Protein AF-A0A842SW75-F1 (afdb_monomer)

Secondary structure (DSSP, 8-state):
--TTTTEETTTTEEPPGGGG-SSS---EEEEESSGGGTT---GGGEEEEEHHHHHHHHTS-HHHHHHHHHHHHHHHHSPPSSGGG---HHHHHHHHTT-EETTEEHHHHHHTTTTHHHHHHHHHHHHHHHHHHTT-HHHHHHHH-HHHIIIIIIHHHHHHHHHHHH------TT----GGGTT----SS-S----PPP-

pLDDT: mean 76.03, std 18.54, range [31.28, 97.62]

Radius of gyration: 20.72 Å; Cα contacts (8 Å, |Δi|>4): 183; chains: 1; bounding box: 54×55×43 Å

Structure (mmCIF, N/CA/C/O backbone):
data_AF-A0A842SW75-F1
#
_entry.id   AF-A0A842SW75-F1
#
loop_
_atom_site.group_PDB
_atom_site.id
_atom_site.type_symbol
_atom_site.label_atom_id
_atom_site.label_alt_id
_atom_site.label_comp_id
_atom_site.label_asym_id
_atom_site.label_entity_id
_atom_site.label_seq_id
_atom_site.pdbx_PDB_ins_code
_atom_site.Cartn_x
_atom_site.Cartn_y
_atom_site.Cartn_z
_atom_site.occupancy
_atom_site.B_iso_or_equiv
_atom_site.auth_seq_id
_atom_site.auth_comp_id
_atom_site.auth_asym_id
_atom_site.auth_atom_id
_atom_site.pdbx_PDB_model_num
ATOM 1 N N . MET A 1 1 ? 5.423 -12.241 -0.107 1.00 47.78 1 MET A N 1
ATOM 2 C CA . MET A 1 1 ? 5.137 -11.146 0.847 1.00 47.78 1 MET A CA 1
ATOM 3 C C . MET A 1 1 ? 5.390 -9.817 0.142 1.00 47.78 1 MET A C 1
ATOM 5 O O . MET A 1 1 ? 6.532 -9.402 -0.012 1.00 47.78 1 MET A O 1
ATOM 9 N N . THR A 1 2 ? 4.340 -9.216 -0.403 1.00 56.41 2 THR A N 1
ATOM 10 C CA . THR A 1 2 ? 4.408 -8.221 -1.491 1.00 56.41 2 THR A CA 1
ATOM 11 C C . THR A 1 2 ? 4.095 -6.816 -0.990 1.00 56.41 2 THR A C 1
ATOM 13 O O . THR A 1 2 ? 3.164 -6.144 -1.418 1.00 56.41 2 THR A O 1
ATOM 16 N N . ARG A 1 3 ? 4.861 -6.421 0.026 1.00 58.91 3 ARG A N 1
ATOM 17 C CA . ARG A 1 3 ? 4.324 -6.375 1.387 1.00 58.91 3 ARG A CA 1
ATOM 18 C C . ARG A 1 3 ? 3.145 -5.432 1.635 1.00 58.91 3 ARG A C 1
ATOM 20 O O . ARG A 1 3 ? 2.342 -5.761 2.483 1.00 58.91 3 ARG A O 1
ATOM 27 N N . ASP A 1 4 ? 2.958 -4.380 0.853 1.00 64.12 4 ASP A N 1
ATOM 28 C CA . ASP A 1 4 ? 1.821 -3.466 1.043 1.00 64.12 4 ASP A CA 1
ATOM 29 C C . ASP A 1 4 ? 1.172 -3.060 -0.289 1.00 64.12 4 ASP A C 1
ATOM 31 O O . ASP A 1 4 ? 0.452 -2.073 -0.351 1.00 64.12 4 ASP A O 1
ATOM 35 N N . LEU A 1 5 ? 1.504 -3.752 -1.391 1.00 76.44 5 LEU A N 1
ATOM 36 C CA . LEU A 1 5 ? 1.203 -3.327 -2.771 1.00 76.44 5 LEU A CA 1
ATOM 37 C C . LEU A 1 5 ? 1.639 -1.882 -3.062 1.00 76.44 5 LEU A C 1
ATOM 39 O O . LEU A 1 5 ? 1.121 -1.228 -3.967 1.00 76.44 5 LEU A O 1
ATOM 43 N N . GLY A 1 6 ? 2.581 -1.366 -2.269 1.00 84.06 6 GLY A N 1
ATOM 44 C CA . GLY A 1 6 ? 2.980 0.021 -2.360 1.00 84.06 6 GLY A CA 1
ATOM 45 C C . GLY A 1 6 ? 1.926 1.001 -1.863 1.00 84.06 6 GLY A C 1
ATOM 46 O O . GLY A 1 6 ? 1.757 2.029 -2.501 1.00 84.06 6 GLY A O 1
ATOM 47 N N . PHE A 1 7 ? 1.192 0.685 -0.798 1.00 89.56 7 PHE A N 1
ATOM 48 C CA . PHE A 1 7 ? 0.217 1.583 -0.179 1.00 89.56 7 PHE A CA 1
ATOM 49 C C . PHE A 1 7 ? 0.706 2.093 1.178 1.00 89.56 7 PHE A C 1
ATOM 51 O O . PHE A 1 7 ? 1.366 1.372 1.924 1.00 89.56 7 PHE A O 1
ATOM 58 N N . ASP A 1 8 ? 0.336 3.327 1.514 1.00 89.06 8 ASP A N 1
ATOM 59 C CA . ASP A 1 8 ? 0.426 3.851 2.872 1.00 89.06 8 ASP A CA 1
ATOM 60 C C . ASP A 1 8 ? -0.719 3.256 3.716 1.00 89.06 8 ASP A C 1
ATOM 62 O O . ASP A 1 8 ? -1.897 3.555 3.474 1.00 89.06 8 ASP A O 1
ATOM 66 N N . PRO A 1 9 ? -0.406 2.458 4.749 1.00 87.69 9 PRO A N 1
ATOM 67 C CA . PRO A 1 9 ? -1.408 1.784 5.563 1.00 87.69 9 PRO A CA 1
ATOM 68 C C . PRO A 1 9 ? -2.225 2.716 6.469 1.00 87.69 9 PRO A C 1
ATOM 70 O O . PRO A 1 9 ? -3.213 2.287 7.054 1.00 87.69 9 PRO A O 1
ATOM 73 N N . LEU A 1 10 ? -1.865 3.993 6.620 1.00 87.44 10 LEU A N 1
ATOM 74 C CA . LEU A 1 10 ? -2.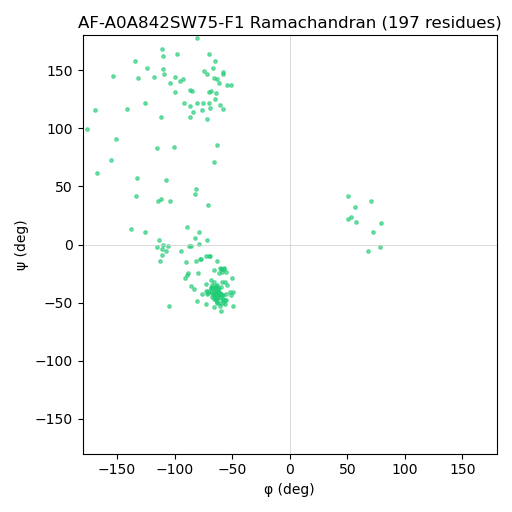658 4.963 7.380 1.00 87.44 10 LEU A CA 1
ATOM 75 C C . LEU A 1 10 ? -3.679 5.711 6.534 1.00 87.44 10 LEU A C 1
ATOM 77 O O . LEU A 1 10 ? -4.704 6.145 7.073 1.00 87.44 10 LEU A O 1
ATOM 81 N N . THR A 1 11 ? -3.403 5.892 5.249 1.00 88.25 11 THR A N 1
ATOM 82 C CA . THR A 1 11 ? -4.232 6.687 4.333 1.00 88.25 11 THR A CA 1
ATOM 83 C C . THR A 1 11 ? -4.917 5.843 3.266 1.00 88.25 11 THR A C 1
ATOM 85 O O . THR A 1 11 ? -5.855 6.336 2.645 1.00 88.25 11 THR A O 1
ATOM 88 N N . PHE A 1 12 ? -4.482 4.592 3.090 1.00 91.31 12 PHE A N 1
ATOM 89 C CA . PHE A 1 12 ? -4.871 3.720 1.985 1.00 91.31 12 PHE A CA 1
ATOM 90 C C . PHE A 1 12 ? -4.572 4.355 0.620 1.00 91.31 12 PHE A C 1
ATOM 92 O O . PHE A 1 12 ? -5.302 4.150 -0.342 1.00 91.31 12 PHE A O 1
ATOM 99 N N . GLN A 1 13 ? -3.513 5.164 0.542 1.00 89.25 13 GLN A N 1
ATOM 100 C CA . GLN A 1 13 ? -3.077 5.802 -0.697 1.00 89.25 13 GLN A CA 1
ATOM 101 C C . GLN A 1 13 ? -1.918 5.029 -1.319 1.00 89.25 13 GLN A C 1
ATOM 103 O O . GLN A 1 13 ? -1.050 4.560 -0.578 1.00 89.25 13 GLN A O 1
ATOM 108 N N . PRO A 1 14 ? -1.847 4.941 -2.654 1.00 89.06 14 PRO A N 1
ATOM 109 C CA . PRO A 1 14 ? -0.661 4.443 -3.328 1.00 89.06 14 PRO A CA 1
ATOM 110 C C . PRO A 1 14 ? 0.546 5.344 -3.019 1.00 89.06 14 PRO A C 1
ATOM 112 O O . PRO A 1 14 ? 0.463 6.572 -3.001 1.00 89.06 14 PRO A O 1
ATOM 115 N N . ILE A 1 15 ? 1.694 4.718 -2.798 1.00 86.50 15 ILE A N 1
ATOM 116 C CA . ILE A 1 15 ? 3.001 5.357 -2.714 1.00 86.50 15 ILE A CA 1
ATOM 117 C C . ILE A 1 15 ? 3.486 5.589 -4.141 1.00 86.50 15 ILE A C 1
ATOM 119 O O . ILE A 1 15 ? 3.642 4.638 -4.909 1.00 86.50 15 ILE A O 1
ATOM 123 N N . ASP A 1 16 ? 3.741 6.852 -4.454 1.00 80.69 16 ASP A N 1
ATOM 124 C CA . ASP A 1 16 ? 4.232 7.328 -5.746 1.00 80.69 16 ASP A CA 1
ATOM 125 C C . ASP A 1 16 ? 5.715 6.948 -5.964 1.00 80.69 16 ASP A C 1
ATOM 127 O O . ASP A 1 16 ? 6.519 6.916 -5.023 1.00 80.69 16 ASP A O 1
ATOM 131 N N . ASP A 1 17 ? 6.095 6.680 -7.217 1.00 80.19 17 ASP A N 1
ATOM 132 C CA . ASP A 1 17 ? 7.460 6.342 -7.625 1.00 80.19 17 ASP A CA 1
ATOM 133 C C . ASP A 1 17 ? 8.455 7.512 -7.531 1.00 80.19 17 ASP A C 1
ATOM 135 O O . ASP A 1 17 ? 9.673 7.307 -7.548 1.00 80.19 17 ASP A O 1
ATOM 139 N N . ILE A 1 18 ? 7.958 8.726 -7.293 1.00 78.69 18 ILE A N 1
ATOM 140 C CA . ILE A 1 18 ? 8.760 9.906 -6.953 1.00 78.69 18 ILE A CA 1
ATOM 141 C C . ILE A 1 18 ? 9.630 9.716 -5.702 1.00 78.69 18 ILE A C 1
ATOM 143 O O . ILE A 1 18 ? 10.643 10.397 -5.533 1.00 78.69 18 ILE A O 1
ATOM 147 N N . VAL A 1 19 ? 9.292 8.761 -4.825 1.00 76.75 19 VAL A N 1
ATOM 148 C CA . VAL A 1 19 ? 10.117 8.405 -3.655 1.00 76.75 19 VAL A CA 1
ATOM 149 C C . VAL A 1 19 ? 11.542 7.989 -4.050 1.00 76.75 19 VAL A C 1
ATOM 151 O O . VAL A 1 19 ? 12.464 8.049 -3.235 1.00 76.75 19 VAL A O 1
ATOM 154 N N . PHE A 1 20 ? 11.751 7.597 -5.310 1.00 75.19 20 PHE A N 1
ATOM 155 C CA . PHE A 1 20 ? 13.056 7.218 -5.837 1.00 75.19 20 PHE A CA 1
ATOM 156 C C . PHE A 1 20 ? 13.874 8.397 -6.389 1.00 75.19 20 PHE A C 1
ATOM 158 O O . PHE A 1 20 ? 15.026 8.191 -6.794 1.00 75.19 20 PHE A O 1
ATOM 165 N N . ASP A 1 21 ? 13.357 9.629 -6.372 1.00 73.50 21 ASP A N 1
ATOM 166 C CA . ASP A 1 21 ? 14.071 10.802 -6.871 1.00 73.50 21 ASP A CA 1
ATOM 167 C C . ASP A 1 21 ? 14.863 11.570 -5.824 1.00 73.50 21 ASP A C 1
ATOM 169 O O . ASP A 1 21 ? 14.485 11.723 -4.671 1.00 73.50 21 ASP A O 1
ATOM 173 N N . LYS A 1 22 ? 16.029 12.063 -6.258 1.00 59.28 22 LYS A N 1
ATOM 174 C CA . LYS A 1 22 ? 16.984 12.772 -5.396 1.00 59.28 22 LYS A CA 1
ATOM 175 C C . LYS A 1 22 ? 16.629 14.249 -5.190 1.00 59.28 22 LYS A C 1
ATOM 177 O O . LYS A 1 22 ? 17.250 14.881 -4.344 1.00 59.28 22 LYS A O 1
ATOM 182 N N . SER A 1 23 ? 15.724 14.807 -5.996 1.00 59.28 23 SER A N 1
ATOM 183 C CA . SER A 1 23 ? 15.558 16.259 -6.161 1.00 59.28 23 SER A CA 1
ATOM 184 C C . SER A 1 23 ? 14.219 16.817 -5.692 1.00 59.28 23 SER A C 1
ATOM 186 O O . SER 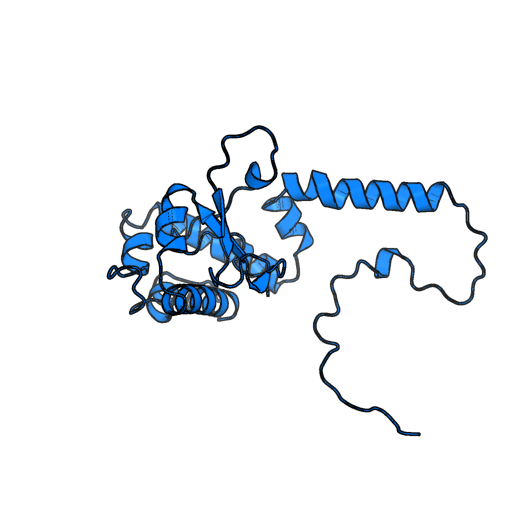A 1 23 ? 14.022 18.024 -5.789 1.00 59.28 23 SER A O 1
ATOM 188 N N . GLU A 1 24 ? 13.294 15.988 -5.213 1.00 53.97 24 GLU A N 1
ATOM 189 C CA . GLU A 1 24 ? 11.941 16.448 -4.903 1.00 53.97 24 GLU A CA 1
ATOM 190 C C . GLU A 1 24 ? 11.682 16.471 -3.401 1.00 53.97 24 GLU A C 1
ATOM 192 O O . GLU A 1 24 ? 12.279 15.716 -2.638 1.00 53.97 24 GLU A O 1
ATOM 197 N N . ASN A 1 25 ? 10.801 17.375 -2.970 1.00 58.06 25 ASN A N 1
ATOM 198 C CA . ASN A 1 25 ? 10.286 17.424 -1.607 1.00 58.06 25 ASN A CA 1
ATOM 199 C C . ASN A 1 25 ? 9.503 16.131 -1.343 1.00 58.06 25 ASN A C 1
ATOM 201 O O . ASN A 1 25 ? 8.293 16.078 -1.568 1.00 58.06 25 ASN A O 1
ATOM 205 N N . ILE A 1 26 ? 10.215 15.079 -0.935 1.00 61.62 26 ILE A N 1
ATOM 206 C CA . ILE A 1 26 ? 9.666 13.739 -0.743 1.00 61.62 26 ILE A CA 1
ATOM 207 C C . ILE A 1 26 ? 8.519 13.836 0.270 1.00 61.62 26 ILE A C 1
ATOM 209 O O . ILE A 1 26 ? 8.707 14.203 1.431 1.00 61.62 26 ILE A O 1
ATOM 213 N N . LYS A 1 27 ? 7.307 13.512 -0.189 1.00 69.62 27 LYS A N 1
ATOM 214 C CA .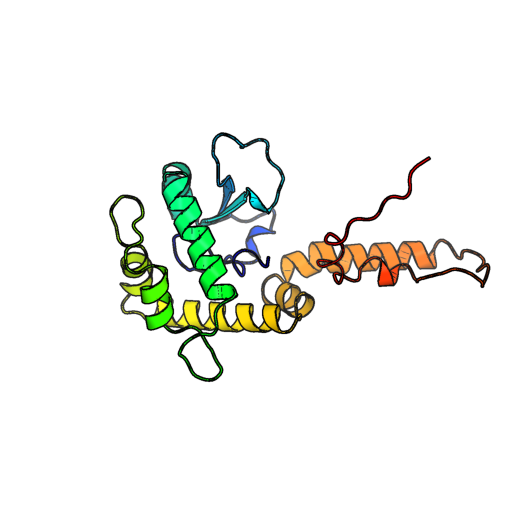 LYS A 1 27 ? 6.085 13.513 0.628 1.00 69.62 27 LYS A CA 1
ATOM 215 C C . LYS A 1 27 ? 5.910 12.244 1.450 1.00 69.62 27 LYS A C 1
ATOM 217 O O . LYS A 1 27 ? 4.883 12.093 2.086 1.00 69.62 27 LYS A O 1
ATOM 222 N N . PHE A 1 28 ? 6.888 11.351 1.446 1.00 75.56 28 PHE A N 1
ATOM 223 C CA . PHE A 1 28 ? 6.838 10.078 2.148 1.00 75.56 28 PHE A CA 1
ATOM 224 C C . PHE A 1 28 ? 8.022 9.943 3.092 1.00 75.56 28 PHE A C 1
ATOM 226 O O . PHE A 1 28 ? 9.108 10.476 2.855 1.00 75.56 28 PHE A O 1
ATOM 233 N N . ALA A 1 29 ? 7.822 9.177 4.150 1.00 79.25 29 ALA A N 1
ATOM 234 C CA . ALA A 1 29 ? 8.841 8.888 5.127 1.00 79.25 29 ALA A CA 1
ATOM 235 C C . ALA A 1 29 ? 8.891 7.390 5.420 1.00 79.25 29 ALA A C 1
ATOM 237 O O . ALA A 1 29 ? 7.879 6.688 5.452 1.00 79.25 29 ALA A O 1
ATOM 238 N N . ARG A 1 30 ? 10.112 6.898 5.626 1.00 81.44 30 ARG A N 1
ATOM 239 C CA . ARG A 1 30 ? 10.370 5.507 5.982 1.00 81.44 30 ARG A CA 1
ATOM 240 C C . ARG A 1 30 ? 10.397 5.370 7.498 1.00 81.44 30 ARG A C 1
ATOM 242 O O . ARG A 1 30 ? 11.246 5.974 8.150 1.00 81.44 30 ARG A O 1
ATOM 249 N N . HIS A 1 31 ? 9.528 4.524 8.027 1.00 83.00 31 HIS A N 1
ATOM 250 C CA . HIS A 1 31 ? 9.478 4.159 9.435 1.00 83.00 31 HIS A CA 1
ATOM 251 C C . HIS A 1 31 ? 9.908 2.729 9.685 1.00 83.00 31 HIS A C 1
ATOM 253 O O . HIS A 1 31 ? 9.879 1.891 8.791 1.00 83.00 31 HIS A O 1
ATOM 259 N N . HIS A 1 32 ? 10.234 2.455 10.943 1.00 84.56 32 HIS A N 1
ATOM 260 C CA . HIS A 1 32 ? 10.309 1.109 11.485 1.00 84.56 32 HIS A CA 1
ATOM 261 C C . HIS A 1 32 ? 8.985 0.753 12.164 1.00 84.56 32 HIS A C 1
ATOM 263 O O . HIS A 1 32 ? 8.400 1.598 12.843 1.00 84.56 32 HIS A O 1
ATOM 269 N N . LEU A 1 33 ? 8.541 -0.495 12.008 1.00 82.88 33 LEU A N 1
ATOM 270 C CA . LEU A 1 33 ? 7.379 -1.048 12.714 1.00 82.88 33 LEU A CA 1
ATOM 271 C C . LEU A 1 33 ? 7.623 -1.100 14.230 1.00 82.88 33 LEU A C 1
ATOM 273 O O . LEU A 1 33 ? 6.735 -0.867 15.042 1.00 82.88 33 LEU A O 1
ATOM 277 N N . ASP A 1 34 ? 8.857 -1.403 14.630 1.00 82.56 34 ASP A N 1
ATOM 278 C CA . ASP A 1 34 ? 9.288 -1.324 16.019 1.00 82.56 34 ASP A CA 1
ATOM 279 C C . ASP A 1 34 ? 10.305 -0.193 16.162 1.00 82.56 34 ASP A C 1
ATOM 281 O O . ASP A 1 34 ? 11.446 -0.303 15.710 1.00 82.56 34 ASP A O 1
ATOM 285 N N . GLY A 1 35 ? 9.901 0.894 16.823 1.00 77.44 35 GLY A N 1
ATOM 286 C CA . GLY A 1 35 ? 10.773 2.039 17.092 1.00 77.44 35 GLY A CA 1
ATOM 287 C C . GLY A 1 35 ? 11.999 1.683 17.937 1.00 77.44 35 GLY A C 1
ATOM 288 O O . GLY A 1 35 ? 13.006 2.388 17.891 1.00 77.44 35 GLY A O 1
ATOM 289 N N . LYS A 1 36 ? 11.965 0.557 18.664 1.00 82.25 36 LYS A N 1
ATOM 290 C CA . LYS A 1 36 ? 13.138 0.032 19.366 1.00 82.25 36 LYS A CA 1
ATOM 291 C C . LYS A 1 36 ? 14.110 -0.677 18.435 1.00 82.25 36 LYS A C 1
ATOM 293 O O . LYS A 1 36 ? 15.216 -0.921 18.871 1.00 82.25 36 LYS A O 1
ATOM 298 N N . ARG A 1 37 ? 13.744 -0.996 17.190 1.00 84.19 37 ARG A N 1
ATOM 299 C CA . ARG A 1 37 ? 14.579 -1.702 16.202 1.00 84.19 37 ARG A CA 1
ATOM 300 C C . ARG A 1 37 ? 14.976 -0.796 15.036 1.00 84.19 37 ARG A C 1
ATOM 302 O O . ARG A 1 37 ? 15.048 -1.249 13.898 1.00 84.19 37 ARG A O 1
ATOM 309 N N . PHE A 1 38 ? 15.285 0.473 15.312 1.00 82.56 38 PHE A N 1
ATOM 310 C CA . PHE A 1 38 ? 15.693 1.459 14.296 1.00 82.56 38 PHE A CA 1
ATOM 311 C C . PHE A 1 38 ? 16.963 1.067 13.517 1.00 82.56 38 PHE A C 1
ATOM 313 O O . PHE A 1 38 ? 17.209 1.563 12.420 1.00 82.56 38 PHE A O 1
ATOM 320 N N . TRP A 1 39 ? 17.781 0.172 14.078 1.00 81.81 39 TRP A N 1
ATOM 321 C CA . TRP A 1 39 ? 18.953 -0.397 13.410 1.00 81.81 39 TRP A CA 1
ATOM 322 C C . TRP A 1 39 ? 18.602 -1.481 12.387 1.00 81.81 39 TRP A C 1
ATOM 324 O O . TRP A 1 39 ? 19.472 -1.902 11.628 1.00 81.81 39 TRP A O 1
ATOM 334 N N . SER A 1 40 ? 17.362 -1.981 12.380 1.00 83.50 40 SER A N 1
ATOM 335 C CA . SER A 1 40 ? 16.970 -3.031 11.451 1.00 83.50 40 SER A CA 1
ATOM 336 C C . SER A 1 40 ? 16.954 -2.503 10.022 1.00 83.50 40 SER A C 1
ATOM 338 O O . SER A 1 40 ? 16.392 -1.444 9.727 1.00 83.50 40 SER A O 1
ATOM 340 N N . LEU A 1 41 ? 17.572 -3.280 9.136 1.00 79.44 41 LEU A N 1
ATOM 341 C CA . LEU A 1 41 ? 17.560 -3.077 7.690 1.00 79.44 41 LEU A CA 1
ATOM 342 C C . LEU A 1 41 ? 16.650 -4.086 6.982 1.00 79.44 41 LEU A C 1
ATOM 344 O O . LEU A 1 41 ? 16.523 -4.035 5.760 1.00 79.44 41 LEU A O 1
ATOM 348 N N . PHE A 1 42 ? 16.023 -5.004 7.728 1.00 79.75 42 PHE A N 1
ATOM 349 C CA . PHE A 1 42 ? 15.090 -5.955 7.145 1.00 79.75 42 PHE A CA 1
ATOM 350 C C . PHE A 1 42 ? 13.888 -5.196 6.607 1.00 79.75 42 PHE A C 1
ATOM 352 O O . PHE A 1 42 ? 13.230 -4.466 7.346 1.00 79.75 42 PHE A O 1
ATOM 359 N N . THR A 1 43 ? 13.586 -5.400 5.324 1.00 73.19 43 THR A N 1
ATOM 360 C CA . THR A 1 43 ? 12.436 -4.770 4.668 1.00 73.19 43 THR A CA 1
ATOM 361 C C . THR A 1 43 ? 11.179 -4.990 5.485 1.00 73.19 43 THR A C 1
ATOM 363 O O . THR A 1 43 ? 10.505 -4.005 5.741 1.00 73.19 43 THR A O 1
ATOM 366 N N . GLY A 1 44 ? 10.982 -6.214 6.001 1.00 77.62 44 GLY A N 1
ATOM 367 C CA . GLY A 1 44 ? 9.918 -6.652 6.915 1.00 77.62 44 GLY A CA 1
ATOM 368 C C . GLY A 1 44 ? 9.698 -5.790 8.166 1.00 77.62 44 GLY A C 1
ATOM 369 O O . GLY A 1 44 ? 8.563 -5.692 8.617 1.00 77.62 44 GLY A O 1
ATOM 370 N N . ASP A 1 45 ? 10.732 -5.114 8.669 1.00 80.44 45 ASP A N 1
ATOM 371 C CA . ASP A 1 45 ? 10.650 -4.228 9.837 1.00 80.44 45 ASP A CA 1
ATOM 372 C C . ASP A 1 45 ? 10.429 -2.753 9.459 1.00 80.44 45 ASP A C 1
ATOM 374 O O . ASP A 1 45 ? 10.273 -1.916 10.344 1.00 80.44 45 ASP A O 1
ATOM 378 N N . LEU A 1 46 ? 10.455 -2.409 8.170 1.00 83.62 46 LEU A N 1
ATOM 379 C CA . LEU A 1 46 ? 10.273 -1.045 7.666 1.00 83.62 46 LEU A CA 1
ATOM 380 C C . LEU A 1 46 ? 8.834 -0.828 7.200 1.00 83.62 46 LEU A C 1
ATOM 382 O O . LEU A 1 46 ? 8.141 -1.792 6.944 1.00 83.62 46 LEU A O 1
ATOM 386 N N . VAL A 1 47 ? 8.376 0.399 7.013 1.00 86.75 47 VAL A N 1
ATOM 387 C CA . VAL A 1 47 ? 7.115 0.734 6.331 1.00 86.75 47 VAL A CA 1
ATOM 388 C C . VAL A 1 47 ? 7.241 2.132 5.746 1.00 86.75 47 VAL A C 1
ATOM 390 O O . VAL A 1 47 ? 7.934 2.985 6.304 1.00 86.75 47 VAL A O 1
ATOM 393 N N . LEU A 1 48 ? 6.630 2.358 4.591 1.00 86.12 48 LEU A N 1
ATOM 394 C CA . LEU A 1 48 ? 6.569 3.675 3.971 1.00 86.12 48 LEU A CA 1
ATOM 395 C C . LEU A 1 48 ? 5.203 4.285 4.268 1.00 86.12 48 LEU A C 1
ATOM 397 O O . LEU A 1 48 ? 4.182 3.629 4.093 1.00 86.12 48 LEU A O 1
ATOM 401 N N . VAL A 1 49 ? 5.201 5.531 4.726 1.00 86.19 49 VAL A N 1
ATOM 402 C CA . VAL A 1 49 ? 3.977 6.286 5.011 1.00 86.19 49 VAL A CA 1
ATOM 403 C C . VAL A 1 49 ? 4.088 7.686 4.431 1.00 86.19 49 VAL A C 1
ATOM 405 O O . VAL A 1 49 ? 5.192 8.197 4.236 1.00 86.19 49 VAL A O 1
ATOM 408 N N . ASP A 1 50 ? 2.959 8.340 4.196 1.00 83.38 50 ASP A N 1
ATOM 409 C CA . ASP A 1 50 ? 2.926 9.755 3.849 1.00 83.38 50 ASP A CA 1
ATOM 410 C C . ASP A 1 50 ? 3.473 10.618 5.003 1.00 83.38 50 ASP A C 1
ATOM 412 O O . ASP A 1 50 ? 3.228 10.369 6.187 1.00 83.38 50 ASP A O 1
ATOM 416 N N . SER A 1 51 ? 4.207 11.673 4.671 1.00 82.25 51 SER A N 1
ATOM 417 C CA . SER A 1 51 ? 4.850 12.599 5.603 1.00 82.25 51 SER A CA 1
ATOM 418 C C . SER A 1 51 ? 3.845 13.279 6.534 1.00 82.25 51 SER A C 1
ATOM 420 O O . SER A 1 51 ? 4.167 13.527 7.696 1.00 82.25 51 SER A O 1
ATOM 422 N N . SER A 1 52 ? 2.611 13.532 6.082 1.00 83.75 52 SER A N 1
ATOM 423 C CA . SER A 1 52 ? 1.535 14.050 6.940 1.00 83.75 52 SER A CA 1
ATOM 424 C C . SER A 1 52 ? 1.112 13.053 8.021 1.00 83.75 52 SER A C 1
ATOM 426 O O . SER A 1 52 ? 0.559 13.438 9.054 1.00 83.75 52 SER A O 1
ATOM 428 N N . THR A 1 53 ? 1.389 11.765 7.814 1.00 83.31 53 THR A N 1
ATOM 429 C CA . THR A 1 53 ? 1.053 10.689 8.746 1.00 83.31 53 THR A CA 1
ATOM 430 C C . THR A 1 53 ? 2.258 10.110 9.476 1.00 83.31 53 THR A C 1
ATOM 432 O O . THR A 1 53 ? 2.064 9.379 10.445 1.00 83.31 53 THR A O 1
ATOM 435 N N . HIS A 1 54 ? 3.479 10.528 9.132 1.00 85.00 54 HIS A N 1
ATOM 436 C CA . HIS A 1 54 ? 4.730 10.108 9.769 1.00 85.00 54 HIS A CA 1
ATOM 437 C C . HIS A 1 54 ? 4.674 10.205 11.306 1.00 85.00 54 HIS A C 1
ATOM 439 O O . HIS A 1 54 ? 4.851 9.229 12.035 1.00 85.00 54 HIS A O 1
ATOM 445 N N . THR A 1 55 ? 4.306 11.366 11.855 1.00 85.00 55 THR A N 1
ATOM 446 C CA . THR A 1 55 ? 4.172 11.509 13.316 1.00 85.00 55 THR A CA 1
ATOM 447 C C . THR A 1 55 ? 3.084 10.602 13.889 1.00 85.00 55 THR A C 1
ATOM 449 O O . THR A 1 55 ? 3.227 10.096 15.002 1.00 85.00 55 THR A O 1
ATOM 452 N N . ILE A 1 56 ? 1.987 10.382 13.157 1.00 86.75 56 ILE A N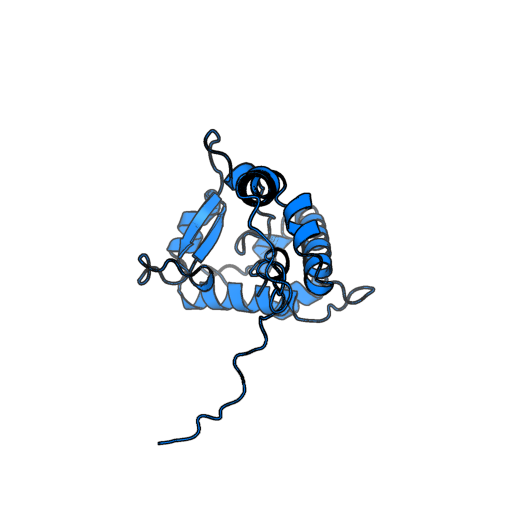 1
ATOM 453 C CA . ILE A 1 56 ? 0.914 9.483 13.594 1.00 86.75 56 ILE A CA 1
ATOM 454 C C . ILE A 1 56 ? 1.447 8.057 13.685 1.00 86.75 56 ILE A C 1
ATOM 456 O O . ILE A 1 56 ? 1.254 7.431 14.725 1.00 86.75 56 ILE A O 1
ATOM 460 N N . TRP A 1 57 ? 2.159 7.591 12.661 1.00 86.62 57 TRP A N 1
ATOM 461 C CA . TRP A 1 57 ? 2.770 6.270 12.635 1.00 86.62 57 TRP A CA 1
ATOM 462 C C . TRP A 1 57 ? 3.767 6.091 13.780 1.00 86.62 57 TRP A C 1
ATOM 464 O O . TRP A 1 57 ? 3.571 5.235 14.638 1.00 86.62 57 TRP A O 1
ATOM 474 N N . GLY A 1 58 ? 4.772 6.968 13.870 1.00 84.06 58 GLY A N 1
ATOM 475 C CA . GLY A 1 58 ? 5.852 6.864 14.858 1.00 84.06 58 GLY A CA 1
ATOM 476 C C . GLY A 1 58 ? 5.410 6.966 16.322 1.00 84.06 58 GLY A C 1
ATOM 477 O O . GLY A 1 58 ? 6.173 6.617 17.216 1.00 84.06 58 GLY A O 1
ATOM 478 N N . THR A 1 59 ? 4.184 7.425 16.582 1.00 86.88 59 THR A N 1
ATOM 479 C CA . THR A 1 59 ? 3.597 7.479 17.933 1.00 86.88 59 THR A CA 1
ATOM 480 C C . THR A 1 59 ? 2.454 6.483 18.145 1.00 86.88 59 THR A C 1
ATOM 482 O O . THR A 1 59 ? 1.884 6.442 19.233 1.00 86.88 59 THR A O 1
ATOM 485 N N . SER A 1 60 ? 2.093 5.691 17.130 1.00 87.12 60 SER A N 1
ATOM 486 C CA . SER A 1 60 ? 1.133 4.590 17.273 1.00 87.12 60 SER A CA 1
ATOM 487 C C . SER A 1 60 ? 1.784 3.416 17.998 1.00 87.12 60 SER A C 1
ATOM 489 O O . SER A 1 60 ? 2.993 3.202 17.879 1.00 87.12 60 SER A O 1
ATOM 491 N N . SER A 1 61 ? 1.000 2.646 18.755 1.00 89.12 61 SER A N 1
ATOM 492 C CA . SER A 1 61 ? 1.546 1.497 19.479 1.00 89.12 61 SER A CA 1
ATOM 493 C C . SER A 1 61 ? 2.011 0.411 18.502 1.00 89.12 61 SER A C 1
ATOM 495 O O . SER A 1 61 ? 1.450 0.264 17.417 1.00 89.12 61 SER A O 1
ATOM 497 N N . LEU A 1 62 ? 3.004 -0.398 18.892 1.00 87.62 62 LEU A N 1
ATOM 498 C CA . LEU A 1 62 ? 3.431 -1.552 18.085 1.00 87.62 62 LEU A CA 1
ATOM 499 C C . LEU A 1 62 ? 2.260 -2.511 17.802 1.00 87.62 62 LEU A C 1
ATOM 501 O O . LEU A 1 62 ? 2.220 -3.132 16.747 1.00 87.62 62 LEU A O 1
ATOM 505 N N . SER A 1 63 ? 1.302 -2.617 18.728 1.00 88.19 63 SER A N 1
ATOM 506 C CA . SER A 1 63 ? 0.089 -3.414 18.528 1.00 88.19 63 SER A CA 1
ATOM 507 C C . SER A 1 63 ? -0.766 -2.861 17.388 1.00 88.19 63 SER A C 1
ATOM 509 O O . SER A 1 63 ? -1.166 -3.624 16.517 1.00 88.19 63 SER A O 1
ATOM 511 N N . ASP A 1 64 ? -1.006 -1.547 17.356 1.00 88.12 64 ASP A N 1
ATOM 512 C CA . ASP A 1 64 ? -1.796 -0.911 16.291 1.00 88.12 64 ASP A CA 1
ATOM 513 C C . ASP A 1 64 ? -1.108 -1.052 14.930 1.00 88.12 64 ASP A C 1
ATOM 515 O O . ASP A 1 64 ? -1.750 -1.355 13.926 1.00 88.12 64 ASP A O 1
ATOM 519 N N . GLN A 1 65 ? 0.216 -0.866 14.903 1.00 87.12 65 GLN A N 1
ATOM 520 C CA . GLN A 1 65 ? 1.015 -1.033 13.691 1.00 87.12 65 GLN A CA 1
ATOM 521 C C . GLN A 1 65 ? 0.948 -2.476 13.176 1.00 87.12 65 GLN A C 1
ATOM 523 O O . GLN A 1 65 ? 0.776 -2.686 11.980 1.00 87.12 65 GLN A O 1
ATOM 528 N N . LYS A 1 66 ? 1.014 -3.477 14.064 1.00 87.12 66 LYS A N 1
ATOM 529 C CA . LYS A 1 66 ? 0.852 -4.888 13.683 1.00 87.12 66 LYS A CA 1
ATOM 530 C C . LYS A 1 66 ? -0.538 -5.188 13.138 1.00 87.12 66 LYS A C 1
ATOM 532 O O . LYS A 1 66 ? -0.619 -5.772 12.067 1.00 87.12 66 LYS A O 1
ATOM 537 N N . ILE A 1 67 ? -1.597 -4.731 13.811 1.00 88.69 67 ILE A N 1
ATOM 538 C CA . ILE A 1 67 ? -2.986 -4.913 13.354 1.00 88.69 67 ILE A CA 1
ATOM 539 C C . ILE A 1 67 ? -3.167 -4.363 11.936 1.00 88.69 67 ILE A C 1
ATOM 541 O O . ILE A 1 67 ? -3.796 -5.003 11.097 1.00 88.69 67 ILE A O 1
ATOM 545 N N . LEU A 1 68 ? -2.600 -3.188 11.650 1.00 88.75 68 LEU A N 1
ATOM 546 C CA . LEU A 1 68 ? -2.639 -2.620 10.306 1.00 88.75 68 LEU A CA 1
ATOM 547 C C . LEU A 1 68 ? -1.962 -3.510 9.269 1.00 88.75 68 LEU A C 1
ATOM 549 O O . LEU A 1 68 ? -2.561 -3.818 8.242 1.00 88.75 68 LEU A O 1
ATOM 553 N N . MET A 1 69 ? -0.715 -3.893 9.535 1.00 88.44 69 MET A N 1
ATOM 554 C CA . MET A 1 69 ? 0.083 -4.676 8.595 1.00 88.44 69 MET A CA 1
ATOM 555 C C . MET A 1 69 ? -0.527 -6.062 8.369 1.00 88.44 69 MET A C 1
ATOM 557 O O . MET A 1 69 ? -0.597 -6.533 7.240 1.00 88.44 69 MET A O 1
ATOM 561 N N . GLU A 1 70 ? -1.009 -6.706 9.431 1.00 88.94 70 GLU A N 1
ATOM 562 C CA . GLU A 1 70 ? -1.703 -7.992 9.358 1.00 88.94 70 GLU A CA 1
ATOM 563 C C . GLU A 1 70 ? -2.992 -7.883 8.542 1.00 88.94 70 GLU A C 1
ATOM 565 O O . GLU A 1 70 ? -3.213 -8.718 7.670 1.00 88.94 70 GLU A O 1
ATOM 570 N N . GLY A 1 71 ? -3.784 -6.823 8.7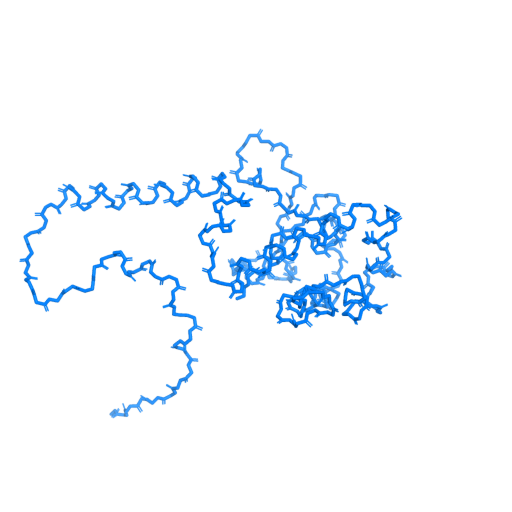31 1.00 91.25 71 GLY A N 1
ATOM 571 C CA . GLY A 1 71 ? -4.981 -6.598 7.921 1.00 91.25 71 GLY A CA 1
ATOM 572 C C . GLY A 1 71 ? -4.668 -6.338 6.443 1.00 91.25 71 GLY A C 1
ATOM 573 O O . GLY A 1 71 ? -5.356 -6.852 5.564 1.00 91.25 71 GLY A O 1
ATOM 574 N N . PHE A 1 72 ? -3.597 -5.602 6.130 1.00 90.50 72 PHE A N 1
ATOM 575 C CA . PHE A 1 72 ? -3.150 -5.436 4.741 1.00 90.50 72 PHE A CA 1
ATOM 576 C C . PHE A 1 72 ? -2.738 -6.771 4.118 1.00 90.50 72 PHE A C 1
ATOM 578 O O . PHE A 1 72 ? -3.164 -7.085 3.007 1.00 90.50 72 PHE A O 1
ATOM 585 N N . HIS A 1 73 ? -1.964 -7.585 4.839 1.00 88.81 73 HIS A N 1
ATOM 586 C CA . HIS A 1 73 ? -1.609 -8.925 4.380 1.00 88.81 73 HIS A CA 1
ATOM 587 C C . HIS A 1 73 ? -2.847 -9.806 4.182 1.00 88.81 73 HIS A C 1
ATOM 589 O O . HIS A 1 73 ? -2.941 -10.498 3.172 1.00 88.81 73 HIS A O 1
ATOM 595 N N . GLU A 1 74 ? -3.818 -9.749 5.095 1.00 92.31 74 GLU A N 1
ATOM 596 C CA . GLU A 1 74 ? -5.074 -10.486 4.964 1.00 92.31 74 GLU A CA 1
ATOM 597 C C . GLU A 1 74 ? -5.812 -10.102 3.677 1.00 92.31 74 GLU A C 1
ATOM 599 O O . GLU A 1 74 ? -6.191 -10.984 2.910 1.00 92.31 74 GLU A O 1
ATOM 604 N N . LEU A 1 75 ? -5.934 -8.807 3.371 1.00 93.00 75 LEU A N 1
ATOM 605 C CA . LEU A 1 75 ? -6.567 -8.339 2.133 1.00 93.00 75 LEU A CA 1
ATOM 606 C C . LEU A 1 75 ? -5.823 -8.774 0.866 1.00 93.00 75 LEU A C 1
ATOM 608 O O . LEU A 1 75 ? -6.450 -9.092 -0.149 1.00 93.00 75 LEU A O 1
ATOM 612 N N . ILE A 1 76 ? -4.490 -8.782 0.906 1.00 91.06 76 ILE A N 1
ATOM 613 C CA . ILE A 1 76 ? -3.661 -9.235 -0.216 1.00 91.06 76 ILE A CA 1
ATOM 614 C C . ILE A 1 76 ? -3.922 -10.721 -0.492 1.00 91.06 76 ILE A C 1
ATOM 616 O O . ILE A 1 76 ? -4.137 -11.116 -1.641 1.00 91.06 76 ILE A O 1
ATOM 620 N N . GLU A 1 77 ? -3.967 -11.545 0.552 1.00 90.38 77 GLU A N 1
ATOM 621 C CA . GLU A 1 77 ? -4.059 -12.999 0.417 1.00 90.38 77 GLU A CA 1
ATOM 622 C C . GLU A 1 77 ? -5.496 -13.498 0.204 1.00 90.38 77 GLU A C 1
ATOM 624 O O . GLU A 1 77 ? -5.727 -14.398 -0.614 1.00 90.38 77 GLU A O 1
ATOM 629 N N . MET A 1 78 ? -6.489 -12.896 0.865 1.00 93.31 78 MET A N 1
ATOM 630 C CA . MET A 1 78 ? -7.875 -13.370 0.833 1.00 93.31 78 MET A CA 1
ATOM 631 C C . MET A 1 78 ? -8.502 -13.278 -0.560 1.00 93.31 78 MET A C 1
ATOM 633 O O . MET A 1 78 ? -8.097 -12.472 -1.395 1.00 93.31 78 MET A O 1
ATOM 637 N N . LYS A 1 79 ? -9.543 -14.073 -0.817 1.00 95.56 79 LYS A N 1
ATOM 638 C CA . LYS A 1 79 ? -10.429 -13.895 -1.976 1.00 95.56 79 LYS A CA 1
ATOM 639 C C . LYS A 1 79 ? -11.533 -12.908 -1.597 1.00 95.56 79 LYS A C 1
ATOM 641 O O . LYS A 1 79 ? -12.290 -13.184 -0.671 1.00 95.56 79 LYS A O 1
ATOM 646 N N . GLY A 1 80 ? -11.611 -11.778 -2.295 1.00 97.12 80 GLY A N 1
ATOM 647 C CA . GLY A 1 80 ? -12.612 -10.750 -2.028 1.00 97.12 80 GLY A CA 1
ATOM 648 C C . GLY A 1 80 ? -14.025 -11.175 -2.413 1.00 97.12 80 GLY A C 1
ATOM 649 O O . GLY A 1 80 ? -14.227 -12.144 -3.149 1.00 97.12 80 GLY A O 1
ATOM 650 N N . SER A 1 81 ? -15.012 -10.441 -1.904 1.00 97.62 81 SER A N 1
ATOM 651 C CA . SER A 1 81 ? -16.433 -10.710 -2.152 1.00 97.62 81 SER A CA 1
ATOM 652 C C . SER A 1 81 ? -16.969 -10.080 -3.443 1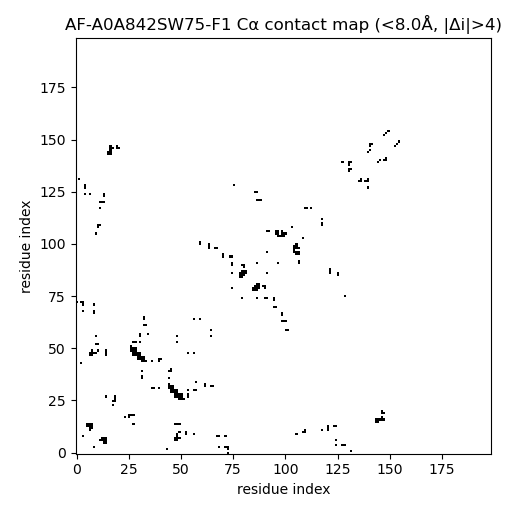.00 97.62 81 SER A C 1
ATOM 654 O O . SER A 1 81 ? -18.144 -10.254 -3.770 1.00 97.62 81 SER A O 1
ATOM 656 N N . GLY A 1 82 ? -16.127 -9.356 -4.183 1.00 96.94 82 GLY A N 1
ATOM 657 C CA . GLY A 1 82 ? -16.453 -8.747 -5.467 1.00 96.94 82 GLY A CA 1
ATOM 658 C C . GLY A 1 82 ? -16.386 -9.719 -6.645 1.00 96.94 82 GLY A C 1
ATOM 659 O O . GLY A 1 82 ? -16.019 -10.890 -6.518 1.00 96.94 82 GLY A O 1
ATOM 660 N N . ILE A 1 83 ? -16.730 -9.198 -7.825 1.00 94.81 83 ILE A N 1
ATOM 661 C CA . ILE A 1 83 ? -16.593 -9.911 -9.103 1.00 94.81 83 ILE A CA 1
ATOM 662 C C . ILE A 1 83 ? -15.143 -10.386 -9.249 1.00 94.81 83 ILE A C 1
ATOM 664 O O . ILE A 1 83 ? -14.222 -9.659 -8.887 1.00 94.81 83 ILE A O 1
ATOM 668 N N . GLU A 1 84 ? -14.958 -11.623 -9.716 1.00 93.31 84 GLU A N 1
ATOM 669 C CA . GLU A 1 84 ? -13.637 -12.247 -9.910 1.00 93.31 84 GLU A CA 1
ATOM 670 C C . GLU A 1 84 ? -12.767 -12.320 -8.639 1.00 93.31 84 GLU A C 1
ATOM 672 O O . GLU A 1 84 ? -11.566 -12.542 -8.705 1.00 93.31 84 GLU A O 1
ATOM 677 N N . GLY A 1 85 ? -13.364 -12.211 -7.445 1.00 94.75 85 GLY A N 1
ATOM 678 C CA . GLY A 1 85 ? -12.616 -12.278 -6.187 1.00 94.75 85 GLY A CA 1
ATOM 679 C C . GLY A 1 85 ? -11.899 -10.977 -5.817 1.00 94.75 85 GLY A C 1
ATOM 680 O O . GLY A 1 85 ? -10.991 -11.004 -4.978 1.00 94.75 85 GLY A O 1
ATOM 681 N N . ARG A 1 86 ? -12.307 -9.854 -6.421 1.00 97.12 86 ARG A N 1
ATOM 682 C CA . ARG A 1 86 ? -11.840 -8.505 -6.078 1.00 97.12 86 ARG A CA 1
ATOM 683 C C . ARG A 1 86 ? -12.289 -8.101 -4.676 1.00 97.12 86 ARG A C 1
ATOM 685 O O . ARG A 1 86 ? -13.402 -8.413 -4.251 1.00 97.12 86 ARG A O 1
ATOM 692 N N . ILE A 1 87 ? -11.425 -7.379 -3.975 1.00 97.44 87 ILE A N 1
ATOM 693 C CA . ILE A 1 87 ? -11.686 -6.783 -2.666 1.00 97.44 87 ILE A CA 1
ATOM 694 C C . ILE A 1 87 ? -12.679 -5.633 -2.826 1.00 97.44 87 ILE A C 1
ATOM 696 O O . ILE A 1 87 ? -12.515 -4.752 -3.670 1.00 97.44 87 ILE A O 1
ATOM 700 N N . THR A 1 88 ? -13.704 -5.637 -1.988 1.00 96.81 88 THR A N 1
ATOM 701 C CA . THR A 1 88 ? -14.746 -4.612 -1.910 1.00 96.81 88 THR A CA 1
ATOM 702 C C . THR A 1 88 ? -14.627 -3.817 -0.612 1.00 96.81 88 THR A C 1
ATOM 704 O O . THR A 1 88 ? -13.958 -4.236 0.332 1.00 96.81 88 THR A O 1
ATOM 707 N N . GLU A 1 89 ? -15.352 -2.701 -0.499 1.00 94.81 89 GLU A N 1
ATOM 708 C CA . GLU A 1 89 ? -15.466 -1.969 0.773 1.00 94.81 89 GLU A CA 1
ATOM 709 C C . GLU A 1 89 ? -15.947 -2.870 1.925 1.00 94.81 89 GLU A C 1
ATOM 711 O O . GLU A 1 89 ? -15.510 -2.716 3.065 1.00 94.81 89 GLU A O 1
ATOM 716 N N . ARG A 1 90 ? -16.827 -3.840 1.639 1.00 95.38 90 ARG A N 1
ATOM 717 C CA . ARG A 1 90 ? -17.302 -4.798 2.643 1.00 95.38 90 ARG A CA 1
ATOM 718 C C . ARG A 1 90 ? -16.150 -5.624 3.207 1.00 95.38 90 ARG A C 1
ATOM 720 O O . ARG A 1 90 ? -16.104 -5.824 4.416 1.00 95.38 90 ARG A O 1
ATOM 727 N N . ASP A 1 91 ? -15.233 -6.066 2.354 1.00 96.81 91 ASP A N 1
ATOM 728 C CA . ASP A 1 91 ? -14.067 -6.846 2.771 1.00 96.81 91 ASP A CA 1
ATOM 729 C C . ASP A 1 91 ? -13.128 -5.981 3.624 1.00 96.81 91 ASP A C 1
ATOM 731 O O . ASP A 1 91 ? -12.737 -6.392 4.714 1.00 96.81 91 ASP A O 1
ATOM 735 N N . ILE A 1 92 ? -12.885 -4.728 3.211 1.00 94.81 92 ILE A N 1
ATOM 736 C CA . ILE A 1 92 ? -12.127 -3.740 3.999 1.00 94.81 92 ILE A CA 1
ATOM 737 C C . ILE A 1 92 ? -12.735 -3.563 5.397 1.00 94.81 92 ILE A C 1
ATOM 739 O O . ILE A 1 92 ? -12.026 -3.605 6.402 1.00 94.81 92 ILE A O 1
ATOM 743 N N . ARG A 1 93 ? -14.059 -3.397 5.489 1.00 94.00 93 ARG A N 1
ATOM 744 C CA . ARG A 1 93 ? -14.765 -3.282 6.774 1.00 94.00 93 ARG A CA 1
ATOM 745 C C . ARG A 1 93 ? -14.761 -4.579 7.573 1.00 94.00 93 ARG A C 1
ATOM 747 O O . ARG A 1 93 ? -14.786 -4.510 8.794 1.00 94.00 93 ARG A O 1
ATOM 754 N N . SER A 1 94 ? -14.731 -5.739 6.927 1.00 94.94 94 SER A N 1
ATOM 755 C CA . SER A 1 94 ? -14.626 -7.025 7.619 1.00 94.94 94 SER A CA 1
ATOM 756 C C . SER A 1 94 ? -13.263 -7.178 8.292 1.00 94.94 94 SER A C 1
ATOM 758 O O . SER A 1 94 ? -13.203 -7.548 9.460 1.00 94.94 94 SER A O 1
ATOM 760 N N . VAL A 1 95 ? -12.185 -6.837 7.581 1.00 94.62 95 VAL A N 1
ATOM 761 C CA . VAL A 1 95 ? -10.806 -6.944 8.084 1.00 94.62 95 VAL A CA 1
ATOM 762 C C . VAL A 1 95 ? -10.501 -5.872 9.136 1.00 94.62 95 VAL A C 1
ATOM 764 O O . VAL A 1 95 ? -9.877 -6.147 10.157 1.00 94.62 95 VAL A O 1
ATOM 767 N N . PHE A 1 96 ? -10.977 -4.639 8.935 1.00 91.94 96 PHE A N 1
ATOM 768 C CA . PHE A 1 96 ? -10.595 -3.491 9.767 1.00 91.94 96 PHE A CA 1
ATOM 769 C C . PHE A 1 96 ? -11.716 -2.897 10.627 1.00 91.94 96 PHE A C 1
ATOM 771 O O . PHE A 1 96 ? -11.494 -1.887 11.293 1.00 91.94 96 PHE A O 1
ATOM 778 N N . GLY A 1 97 ? -12.918 -3.475 10.636 1.00 80.31 97 GLY A N 1
ATOM 779 C CA . GLY A 1 97 ? -14.129 -2.826 11.163 1.00 80.31 97 GLY A CA 1
ATOM 780 C C . GLY A 1 97 ? -14.072 -2.397 12.630 1.00 80.31 97 GLY A C 1
ATOM 781 O O . GLY A 1 97 ? -14.769 -1.463 13.015 1.00 80.31 97 GLY A O 1
ATOM 782 N N . ASN A 1 98 ? -13.208 -3.025 13.432 1.00 86.31 98 ASN A N 1
ATOM 783 C CA . ASN A 1 98 ? -12.971 -2.659 14.832 1.00 86.31 98 ASN A CA 1
ATOM 784 C C . ASN A 1 98 ? -11.581 -2.053 15.079 1.00 86.31 98 ASN A C 1
ATOM 786 O O . ASN A 1 98 ? -11.281 -1.633 16.200 1.00 86.31 98 ASN A O 1
ATOM 790 N N . SER A 1 99 ? -10.735 -1.997 14.051 1.00 87.44 99 SER A N 1
ATOM 791 C CA . SER A 1 99 ? -9.352 -1.548 14.151 1.00 87.44 99 SER A CA 1
ATOM 792 C C . SER A 1 99 ? -9.304 -0.033 14.283 1.00 87.44 99 SER A C 1
ATOM 794 O O . SER A 1 99 ? -9.805 0.719 13.439 1.00 87.44 99 SER A O 1
ATOM 796 N N . LYS A 1 100 ? -8.694 0.426 15.376 1.00 86.69 100 LYS A N 1
ATOM 797 C CA . LYS A 1 100 ? -8.547 1.845 15.688 1.00 86.69 100 LYS A CA 1
ATOM 798 C C . LYS A 1 100 ? -7.086 2.227 15.734 1.00 86.69 100 LYS A C 1
ATOM 800 O O . LYS A 1 100 ? -6.262 1.487 16.250 1.00 86.69 100 LYS A O 1
ATOM 805 N N . ILE A 1 101 ? -6.798 3.438 15.284 1.00 82.31 101 ILE A N 1
ATOM 806 C CA . ILE A 1 101 ? -5.487 4.060 15.440 1.00 82.31 101 ILE A CA 1
ATOM 807 C C . ILE A 1 101 ? -5.702 5.392 16.115 1.00 82.31 101 ILE A C 1
ATOM 809 O O . ILE A 1 101 ? -6.480 6.225 15.643 1.00 82.31 101 ILE A O 1
ATOM 813 N N . LYS A 1 102 ? -5.052 5.569 17.268 1.00 80.81 102 LYS A N 1
ATOM 814 C CA . LYS A 1 102 ? -5.263 6.734 18.137 1.00 80.81 102 LYS A CA 1
ATOM 815 C C . LYS A 1 102 ? -6.751 6.989 18.428 1.00 80.81 102 LYS A C 1
ATOM 817 O O . LYS A 1 102 ? -7.226 8.121 18.382 1.00 80.81 102 LYS A O 1
ATOM 822 N N . GLY A 1 103 ? -7.499 5.915 18.683 1.00 82.00 103 GLY A N 1
ATOM 823 C CA . GLY A 1 103 ? -8.916 5.973 19.055 1.00 82.00 103 GLY A CA 1
ATOM 824 C C . GLY A 1 103 ? -9.905 6.211 17.908 1.00 82.00 103 GLY A C 1
ATOM 825 O O . GLY A 1 103 ? -11.106 6.187 18.166 1.00 82.00 103 GLY A O 1
ATOM 826 N N . LYS A 1 104 ? -9.448 6.388 16.661 1.00 84.69 104 LYS A N 1
ATOM 827 C CA . LYS A 1 104 ? -10.315 6.550 15.479 1.00 84.69 104 LYS A CA 1
ATOM 828 C C . LYS A 1 104 ? -10.343 5.275 14.649 1.00 84.69 104 LYS A C 1
ATOM 830 O O . LYS A 1 104 ? -9.292 4.665 14.468 1.00 84.69 104 LYS A O 1
ATOM 835 N N . LEU A 1 105 ? -11.516 4.888 14.145 1.00 89.44 105 LEU A N 1
ATOM 836 C CA . LEU A 1 105 ? -11.635 3.739 13.247 1.00 89.44 105 LEU A CA 1
ATOM 837 C C . LEU A 1 105 ? -10.882 4.023 11.952 1.00 89.44 105 LEU A C 1
ATOM 839 O O . LEU A 1 105 ? -11.052 5.075 11.331 1.00 89.44 105 LEU A O 1
ATOM 843 N N . ILE A 1 106 ? -10.035 3.085 11.543 1.00 87.75 106 ILE A N 1
ATOM 844 C CA . ILE A 1 106 ? -9.203 3.292 10.361 1.00 87.75 106 ILE A CA 1
ATOM 845 C C . ILE A 1 106 ? -10.042 3.328 9.078 1.00 87.75 106 ILE A C 1
ATOM 847 O O . ILE A 1 106 ? -9.829 4.179 8.219 1.00 87.75 106 ILE A O 1
ATOM 851 N N . THR A 1 107 ? -11.082 2.497 9.001 1.00 89.81 107 THR A N 1
ATOM 852 C CA . THR A 1 107 ? -12.001 2.460 7.857 1.00 89.81 107 THR A CA 1
ATOM 853 C C . THR A 1 107 ? -12.768 3.766 7.693 1.00 89.81 107 THR A C 1
ATOM 855 O O . THR A 1 107 ? -13.009 4.197 6.573 1.00 89.81 107 THR A O 1
ATOM 858 N N . GLU A 1 108 ? -13.129 4.432 8.793 1.00 87.19 108 GLU A N 1
ATOM 859 C CA . GLU A 1 108 ? -13.751 5.760 8.731 1.00 87.19 108 GLU A CA 1
ATOM 860 C C . GLU A 1 108 ? -12.787 6.776 8.120 1.00 87.19 108 GLU A C 1
ATOM 862 O O . GLU A 1 108 ? -13.180 7.587 7.288 1.00 87.19 108 GLU A O 1
ATOM 867 N N . ARG A 1 109 ? -11.500 6.709 8.472 1.00 84.50 109 ARG A N 1
ATOM 868 C CA . ARG A 1 109 ? -10.489 7.604 7.907 1.00 84.50 109 ARG A CA 1
ATOM 869 C C . ARG A 1 109 ? -10.329 7.429 6.397 1.00 84.50 109 ARG A C 1
ATOM 871 O O . ARG A 1 109 ? -10.141 8.425 5.708 1.00 84.50 109 ARG A O 1
ATOM 878 N N . TRP A 1 110 ? -10.382 6.197 5.901 1.00 89.19 110 TRP A N 1
ATOM 879 C CA . TRP A 1 110 ? -10.227 5.915 4.473 1.00 89.19 110 TRP A CA 1
ATOM 880 C C . TRP A 1 110 ? -11.481 6.264 3.673 1.00 89.19 110 TRP A C 1
ATOM 882 O O . TRP A 1 110 ? -11.384 6.848 2.599 1.00 89.19 110 TRP A O 1
ATOM 892 N N . ILE A 1 111 ? -12.659 5.933 4.204 1.00 86.44 111 ILE A N 1
ATOM 893 C CA . ILE A 1 111 ? -13.911 5.944 3.436 1.00 86.44 111 ILE A CA 1
ATOM 894 C C . ILE A 1 111 ? -14.613 7.315 3.483 1.00 86.44 111 ILE A C 1
ATOM 896 O O . ILE A 1 111 ? -15.315 7.676 2.538 1.00 86.44 111 ILE A O 1
ATOM 900 N N . ASN A 1 112 ? -14.403 8.122 4.532 1.00 79.00 112 ASN A N 1
ATOM 901 C CA . ASN A 1 112 ? -15.199 9.336 4.783 1.00 79.00 112 ASN A CA 1
ATOM 902 C C . ASN A 1 112 ? -14.948 10.529 3.830 1.00 79.00 112 ASN A C 1
ATOM 904 O O . ASN A 1 112 ? -15.578 11.568 4.009 1.00 79.00 112 ASN A O 1
ATOM 908 N N . ASP A 1 113 ? -14.116 10.410 2.790 1.00 66.44 113 ASP A N 1
ATOM 909 C CA . ASP A 1 113 ? -14.018 11.406 1.698 1.00 66.44 113 ASP A CA 1
ATOM 910 C C . ASP A 1 113 ? -15.118 11.195 0.627 1.00 66.44 113 ASP A C 1
ATOM 912 O O . ASP A 1 113 ? -14.854 11.171 -0.577 1.00 66.44 113 ASP A O 1
ATOM 916 N N . ASN A 1 114 ? -16.357 10.932 1.069 1.00 61.75 114 ASN A N 1
ATOM 917 C CA . ASN A 1 114 ? -17.502 10.502 0.244 1.00 61.75 114 ASN A CA 1
ATOM 918 C C . ASN A 1 114 ? -17.236 9.261 -0.633 1.00 61.75 114 ASN A C 1
ATOM 920 O O . ASN A 1 114 ? -17.877 9.081 -1.667 1.00 61.75 114 ASN A O 1
ATOM 924 N N . GLY A 1 115 ? -16.270 8.418 -0.262 1.00 67.12 115 GLY A N 1
ATOM 925 C CA . GLY A 1 115 ? -15.903 7.221 -1.018 1.00 67.12 115 GLY A CA 1
ATOM 926 C C . GLY A 1 115 ? -15.249 7.474 -2.384 1.00 67.12 115 GLY A C 1
ATOM 927 O O . GLY A 1 115 ? -14.792 6.516 -2.995 1.00 67.12 115 GLY A O 1
ATOM 928 N N . VAL A 1 116 ? -15.149 8.721 -2.866 1.00 76.88 116 VAL A N 1
ATOM 929 C CA . VAL A 1 116 ? -14.683 9.013 -4.237 1.00 76.88 116 VAL A CA 1
ATOM 930 C C . VAL A 1 116 ? -13.220 8.611 -4.417 1.00 76.88 116 VAL A C 1
ATOM 932 O O . VAL A 1 116 ? -12.905 7.823 -5.303 1.00 76.88 116 VAL A O 1
ATOM 935 N N . LYS A 1 117 ? -12.328 9.099 -3.546 1.00 87.62 117 LYS A N 1
ATOM 936 C CA . LYS A 1 117 ? -10.908 8.712 -3.587 1.00 87.62 117 LYS A CA 1
ATOM 937 C C . LYS A 1 117 ? -10.680 7.288 -3.092 1.00 87.62 117 LYS A C 1
ATOM 939 O O . LYS A 1 117 ? -9.812 6.584 -3.588 1.00 87.62 117 LYS A O 1
ATOM 944 N N . PHE A 1 118 ? -11.473 6.845 -2.120 1.00 91.50 118 PHE A N 1
ATOM 945 C CA . PHE A 1 118 ? -11.371 5.483 -1.612 1.00 91.50 118 PHE A CA 1
ATOM 946 C C . PHE A 1 118 ? -11.669 4.447 -2.700 1.00 91.50 118 PHE A C 1
ATOM 948 O O . PHE A 1 118 ? -10.940 3.471 -2.816 1.00 91.50 118 PHE A O 1
ATOM 955 N N . ALA A 1 119 ? -12.691 4.675 -3.529 1.00 92.38 119 ALA A N 1
ATOM 956 C CA . ALA A 1 119 ? -13.028 3.786 -4.632 1.00 92.38 119 ALA A CA 1
ATOM 957 C C . ALA A 1 119 ? -11.894 3.694 -5.663 1.00 92.38 119 ALA A C 1
ATOM 959 O O . ALA A 1 119 ? -11.572 2.589 -6.092 1.00 92.38 119 ALA A O 1
ATOM 960 N N . SER A 1 120 ? -11.249 4.815 -6.016 1.00 93.19 120 SER A N 1
ATOM 961 C CA . SER A 1 120 ? -10.090 4.784 -6.920 1.00 93.19 120 SER A CA 1
ATOM 962 C C . SER A 1 120 ? -8.904 4.045 -6.300 1.00 93.19 120 SER A C 1
ATOM 964 O O . SER A 1 120 ? -8.317 3.184 -6.943 1.00 93.19 120 SER A O 1
ATOM 966 N N . PHE A 1 121 ? -8.601 4.292 -5.025 1.00 93.75 121 PHE A N 1
ATOM 967 C CA . PHE A 1 121 ? -7.505 3.603 -4.342 1.00 93.75 121 PHE A CA 1
ATOM 968 C C . PHE A 1 121 ? -7.773 2.110 -4.138 1.00 93.75 121 PHE A C 1
ATOM 970 O O . PHE A 1 121 ? -6.858 1.299 -4.231 1.00 93.75 121 PHE A O 1
ATOM 977 N N . LEU A 1 122 ? -9.026 1.719 -3.903 1.00 95.12 122 LEU A N 1
ATOM 978 C CA . LEU A 1 122 ? -9.427 0.316 -3.831 1.00 95.12 122 LEU A CA 1
ATOM 979 C C . LEU A 1 122 ? -9.320 -0.379 -5.193 1.00 95.12 122 LEU A C 1
ATOM 981 O O . LEU A 1 122 ? -8.950 -1.553 -5.260 1.00 95.12 122 LEU A O 1
ATOM 985 N N . GLU A 1 123 ? -9.627 0.329 -6.277 1.00 95.12 123 GLU A N 1
ATOM 986 C CA . GLU A 1 123 ? -9.426 -0.175 -7.633 1.00 95.12 123 GLU A CA 1
ATOM 987 C C . GLU A 1 123 ? -7.937 -0.415 -7.913 1.00 95.12 123 GLU A C 1
ATOM 989 O O . GLU A 1 123 ? -7.556 -1.520 -8.301 1.00 95.12 123 GLU A O 1
ATOM 994 N N . GLU A 1 124 ? -7.082 0.565 -7.614 1.00 93.88 124 GLU A N 1
ATOM 995 C CA . GLU A 1 124 ? -5.624 0.437 -7.733 1.00 93.88 124 GLU A CA 1
ATOM 996 C C . GLU A 1 124 ? -5.068 -0.698 -6.863 1.00 93.88 124 GLU A C 1
ATOM 998 O O . GLU A 1 124 ? -4.261 -1.507 -7.329 1.00 93.88 124 GLU A O 1
ATOM 1003 N N . PHE A 1 125 ? -5.542 -0.816 -5.619 1.00 94.81 125 PHE A N 1
ATOM 1004 C CA . PHE A 1 125 ? -5.173 -1.905 -4.717 1.00 94.81 125 PHE A CA 1
ATOM 1005 C C . PHE A 1 125 ? -5.472 -3.266 -5.352 1.00 94.81 125 PHE A C 1
ATOM 1007 O O . PHE A 1 125 ? -4.613 -4.146 -5.373 1.00 94.81 125 PHE A O 1
ATOM 1014 N N . ASN A 1 126 ? -6.667 -3.443 -5.920 1.00 95.69 126 ASN A N 1
ATOM 1015 C CA . ASN A 1 126 ? -7.044 -4.688 -6.581 1.00 95.69 126 ASN A CA 1
ATOM 1016 C C . ASN A 1 126 ? -6.187 -4.985 -7.818 1.00 95.69 126 ASN A C 1
ATOM 1018 O O . ASN A 1 126 ? -5.753 -6.123 -7.980 1.00 95.69 126 ASN A O 1
ATOM 1022 N N . ILE A 1 127 ? -5.913 -3.984 -8.660 1.00 93.56 127 ILE A N 1
ATOM 1023 C CA . ILE A 1 127 ? -5.055 -4.143 -9.846 1.00 93.56 127 ILE A CA 1
ATOM 1024 C C . ILE A 1 127 ? -3.665 -4.640 -9.432 1.00 93.56 127 ILE A C 1
ATOM 1026 O O . ILE A 1 127 ? -3.182 -5.651 -9.945 1.00 93.56 127 ILE A O 1
ATOM 1030 N N . ARG A 1 128 ? -3.042 -3.975 -8.455 1.00 92.31 128 ARG A N 1
ATOM 1031 C CA . ARG A 1 128 ? -1.709 -4.343 -7.961 1.00 92.31 128 ARG A CA 1
ATOM 1032 C C . ARG A 1 128 ? -1.700 -5.718 -7.299 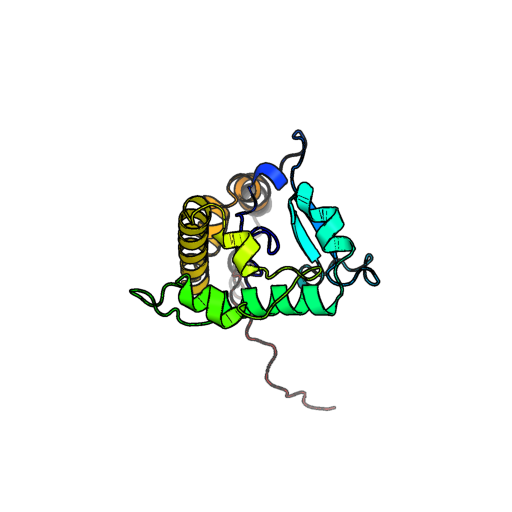1.00 92.31 128 ARG A C 1
ATOM 1034 O O . ARG A 1 128 ? -0.749 -6.479 -7.473 1.00 92.31 128 ARG A O 1
ATOM 1041 N N . ARG A 1 129 ? -2.766 -6.053 -6.567 1.00 92.12 129 ARG A N 1
ATOM 1042 C CA . ARG A 1 129 ? -2.945 -7.361 -5.926 1.00 92.12 129 ARG A CA 1
ATOM 1043 C C . ARG A 1 129 ? -2.970 -8.478 -6.964 1.00 92.12 129 ARG A C 1
ATOM 1045 O O . ARG A 1 129 ? -2.290 -9.481 -6.773 1.00 92.12 129 ARG A O 1
ATOM 1052 N N . GLU A 1 130 ? -3.716 -8.298 -8.051 1.00 91.88 130 GLU A N 1
ATOM 1053 C CA . GLU A 1 130 ? -3.804 -9.282 -9.134 1.00 91.88 130 GLU A CA 1
ATOM 1054 C C . GLU A 1 130 ? -2.470 -9.448 -9.863 1.00 91.88 130 GLU A C 1
ATOM 1056 O O . GLU A 1 130 ? -1.996 -10.574 -9.974 1.00 91.88 130 GLU A O 1
ATOM 1061 N N . MET A 1 131 ? -1.782 -8.358 -10.237 1.00 88.62 131 MET A N 1
ATOM 1062 C CA . MET A 1 131 ? -0.444 -8.454 -10.852 1.00 88.62 131 MET A CA 1
ATOM 1063 C C . MET A 1 131 ? 0.510 -9.306 -10.008 1.00 88.62 131 MET A C 1
ATOM 1065 O O . MET A 1 131 ? 1.271 -10.125 -10.516 1.00 88.62 131 MET A O 1
ATOM 1069 N N . ILE A 1 132 ? 0.450 -9.132 -8.694 1.00 83.62 132 ILE A N 1
ATOM 1070 C CA . ILE A 1 132 ? 1.288 -9.859 -7.751 1.00 83.62 132 ILE A CA 1
ATOM 1071 C C . ILE A 1 132 ? 0.874 -11.324 -7.619 1.00 83.62 132 ILE A C 1
ATOM 1073 O O . ILE A 1 132 ? 1.745 -12.195 -7.608 1.00 83.62 132 ILE A O 1
ATOM 1077 N N . LYS A 1 133 ? -0.429 -11.610 -7.553 1.00 85.12 133 LYS A N 1
ATOM 1078 C CA . LYS A 1 133 ? -0.951 -12.982 -7.496 1.00 85.12 133 LYS A CA 1
ATOM 1079 C C . LYS A 1 133 ? -0.673 -13.773 -8.772 1.00 85.12 133 LYS A C 1
ATOM 1081 O O . LYS A 1 133 ? -0.422 -14.970 -8.695 1.00 85.12 133 LYS A O 1
ATOM 1086 N N . GLU A 1 134 ? -0.654 -13.102 -9.917 1.00 88.31 134 GLU A N 1
ATOM 1087 C CA . GLU A 1 134 ? -0.307 -13.674 -11.221 1.00 88.31 134 GLU A CA 1
ATOM 1088 C C . GLU A 1 134 ? 1.213 -13.834 -11.428 1.00 88.31 134 GLU A C 1
ATOM 1090 O O . GLU A 1 134 ? 1.646 -14.265 -12.494 1.00 88.31 134 GLU A O 1
ATOM 1095 N N . GLY A 1 135 ? 2.049 -13.467 -10.447 1.00 83.94 135 GLY A N 1
ATOM 1096 C CA . GLY A 1 135 ? 3.511 -13.531 -10.570 1.00 83.94 135 GLY A CA 1
ATOM 1097 C C . GLY A 1 135 ? 4.109 -12.460 -11.492 1.00 83.94 135 GLY A C 1
ATOM 1098 O O . GLY A 1 135 ? 5.303 -12.489 -11.793 1.00 83.94 135 GLY A O 1
ATOM 1099 N N . ARG A 1 136 ? 3.323 -11.461 -11.905 1.00 85.06 136 ARG A N 1
ATOM 1100 C CA . ARG A 1 136 ? 3.719 -10.359 -12.799 1.00 85.06 136 ARG A CA 1
ATOM 1101 C C . ARG A 1 136 ? 4.455 -9.251 -12.045 1.00 85.06 136 ARG A C 1
ATOM 1103 O O . ARG A 1 136 ? 4.178 -8.064 -12.194 1.00 85.06 136 ARG A O 1
ATOM 1110 N N . ILE A 1 137 ? 5.431 -9.645 -11.227 1.00 80.62 137 ILE A N 1
ATOM 1111 C CA . ILE A 1 137 ? 6.217 -8.737 -10.378 1.00 80.62 137 ILE A CA 1
ATOM 1112 C C . ILE A 1 137 ? 7.002 -7.735 -11.229 1.00 80.62 137 ILE A C 1
ATOM 1114 O O . ILE A 1 137 ? 7.112 -6.569 -10.861 1.00 80.62 137 ILE A O 1
ATOM 1118 N N . LYS A 1 138 ? 7.541 -8.167 -12.375 1.00 81.12 138 LYS A N 1
ATOM 1119 C CA . LYS A 1 138 ? 8.251 -7.266 -13.287 1.00 81.12 138 LYS A CA 1
ATOM 1120 C C . LYS A 1 138 ? 7.314 -6.189 -13.834 1.00 81.12 138 LYS A C 1
ATOM 1122 O O . LYS A 1 138 ? 7.658 -5.018 -13.728 1.00 81.12 138 LYS A O 1
ATOM 1127 N N . ASP A 1 139 ? 6.151 -6.587 -14.352 1.00 83.94 139 ASP A N 1
ATOM 1128 C CA . ASP A 1 139 ? 5.142 -5.655 -14.866 1.00 83.94 139 ASP A CA 1
ATOM 1129 C C . ASP A 1 139 ? 4.715 -4.672 -13.778 1.00 83.94 139 ASP A C 1
ATOM 1131 O O . ASP A 1 139 ? 4.669 -3.478 -14.033 1.00 83.94 139 ASP A O 1
ATOM 1135 N N . PHE A 1 140 ? 4.488 -5.160 -12.554 1.00 85.75 140 PHE A N 1
ATOM 1136 C CA . PHE A 1 140 ? 4.166 -4.327 -11.398 1.00 85.75 140 PHE A CA 1
ATOM 1137 C C . PHE A 1 140 ? 5.250 -3.277 -11.117 1.00 85.75 140 PHE A C 1
ATOM 1139 O O . PHE A 1 140 ? 4.949 -2.102 -10.930 1.00 85.75 140 PHE A O 1
ATOM 1146 N N . ILE A 1 141 ? 6.528 -3.672 -11.091 1.00 82.44 141 ILE A N 1
ATOM 1147 C CA . ILE A 1 141 ? 7.629 -2.728 -10.846 1.00 82.44 141 ILE A CA 1
ATOM 1148 C C . ILE A 1 141 ? 7.775 -1.752 -12.022 1.00 82.44 141 ILE A C 1
ATOM 1150 O O . ILE A 1 141 ? 8.069 -0.581 -11.807 1.00 82.44 141 ILE A O 1
ATOM 1154 N N . GLU A 1 142 ? 7.581 -2.210 -13.257 1.00 84.44 142 GLU A N 1
ATOM 1155 C CA . GLU A 1 142 ? 7.687 -1.378 -14.456 1.00 84.44 142 GLU A CA 1
ATOM 1156 C C . GLU A 1 142 ? 6.530 -0.371 -14.574 1.00 84.44 142 GLU A C 1
ATOM 1158 O O . GLU A 1 142 ? 6.785 0.781 -14.924 1.00 84.44 142 GLU A O 1
ATOM 1163 N N . SER A 1 143 ? 5.294 -0.761 -14.236 1.00 85.62 143 SER A N 1
ATOM 1164 C CA . SER A 1 143 ? 4.112 0.109 -14.305 1.00 85.62 143 SER A CA 1
ATOM 1165 C C . SER A 1 143 ? 3.998 1.048 -13.109 1.00 85.62 143 SER A C 1
ATOM 1167 O O . SER A 1 143 ? 3.822 2.249 -13.295 1.00 85.62 143 SER A O 1
ATOM 1169 N N . GLU A 1 144 ? 4.127 0.524 -11.887 1.00 84.31 144 GLU A N 1
ATOM 1170 C CA . GLU A 1 144 ? 3.875 1.289 -10.659 1.00 84.31 144 GLU A CA 1
ATOM 1171 C C . GLU A 1 144 ? 5.117 2.025 -10.161 1.00 84.31 144 GLU A C 1
ATOM 1173 O O . GLU A 1 144 ? 5.006 3.012 -9.439 1.00 84.31 144 GLU A O 1
ATOM 1178 N N . TYR A 1 145 ? 6.306 1.540 -10.527 1.00 84.50 145 TYR A N 1
ATOM 1179 C CA . TYR A 1 145 ? 7.589 2.043 -10.039 1.00 84.50 145 TYR A CA 1
ATOM 1180 C C . TYR A 1 145 ? 8.599 2.252 -11.164 1.00 84.50 145 TYR A C 1
ATOM 1182 O O . TYR A 1 145 ? 9.789 1.951 -11.017 1.00 84.50 145 TYR A O 1
ATOM 1190 N N . SER A 1 146 ? 8.133 2.799 -12.287 1.00 84.94 146 SER A N 1
ATOM 1191 C CA . SER A 1 146 ? 8.906 2.983 -13.518 1.00 84.94 146 SER A CA 1
ATOM 1192 C C . SER A 1 146 ? 10.270 3.651 -13.283 1.00 84.94 146 SER A C 1
ATOM 1194 O O . SER A 1 146 ? 11.295 3.200 -13.803 1.00 84.94 146 SER A O 1
ATOM 1196 N N . ARG A 1 147 ? 10.339 4.667 -12.409 1.00 82.31 147 ARG A N 1
ATOM 1197 C CA . ARG A 1 147 ? 11.605 5.331 -12.058 1.00 82.31 147 ARG A CA 1
ATOM 1198 C C . ARG A 1 147 ? 12.568 4.393 -11.334 1.00 82.31 147 ARG A C 1
ATOM 1200 O O . ARG A 1 147 ? 13.767 4.388 -11.634 1.00 82.31 147 ARG A O 1
ATOM 1207 N N . ALA A 1 148 ? 12.069 3.587 -10.396 1.00 77.06 148 ALA A N 1
ATOM 1208 C CA . ALA A 1 148 ? 12.870 2.567 -9.723 1.00 77.06 148 ALA A CA 1
ATOM 1209 C C . ALA A 1 148 ? 13.331 1.499 -10.716 1.00 77.06 148 ALA A C 1
ATOM 1211 O O . ALA A 1 148 ? 14.505 1.128 -10.724 1.00 77.06 148 ALA A O 1
ATOM 1212 N N . TYR A 1 149 ? 12.433 1.054 -11.594 1.00 82.62 149 TYR A N 1
ATOM 1213 C CA . TYR A 1 149 ? 12.735 0.099 -12.648 1.00 82.62 149 TYR A CA 1
ATOM 1214 C C . TYR A 1 149 ? 13.875 0.593 -13.551 1.00 82.62 149 TYR A C 1
ATOM 1216 O O . TYR A 1 149 ? 14.896 -0.082 -13.698 1.00 82.62 149 TYR A O 1
ATOM 1224 N N . THR A 1 150 ? 13.785 1.817 -14.071 1.00 80.44 150 THR A N 1
ATOM 1225 C CA . THR A 1 150 ? 14.846 2.418 -14.890 1.00 80.44 150 THR A CA 1
ATOM 1226 C C . THR A 1 150 ? 16.154 2.575 -14.121 1.00 80.44 150 THR A C 1
ATOM 1228 O O . THR A 1 150 ? 17.235 2.310 -14.650 1.00 80.44 150 THR A O 1
ATOM 1231 N N . ARG A 1 151 ? 16.103 2.993 -12.853 1.00 73.00 151 ARG A N 1
ATOM 1232 C CA . ARG A 1 151 ? 17.320 3.211 -12.061 1.00 73.00 151 ARG A CA 1
ATOM 1233 C C . ARG A 1 151 ? 18.028 1.923 -11.672 1.00 73.00 151 ARG A C 1
ATOM 1235 O O . ARG A 1 151 ? 19.255 1.907 -11.704 1.00 73.00 151 ARG A O 1
ATOM 1242 N N . PHE A 1 152 ? 17.289 0.898 -11.272 1.00 73.00 152 PHE A N 1
ATOM 1243 C CA . PHE A 1 152 ? 17.858 -0.304 -10.672 1.00 73.00 152 PHE A CA 1
ATOM 1244 C C . PHE A 1 152 ? 17.861 -1.475 -11.647 1.00 73.00 152 PHE A C 1
ATOM 1246 O O . PHE A 1 152 ? 18.921 -2.040 -11.899 1.00 73.00 152 PHE A O 1
ATOM 1253 N N . TYR A 1 153 ? 16.718 -1.800 -12.251 1.00 70.69 153 TYR A N 1
ATOM 1254 C CA . TYR A 1 153 ? 16.601 -2.962 -13.133 1.00 70.69 153 TYR A CA 1
ATOM 1255 C C . TYR A 1 153 ? 17.300 -2.746 -14.473 1.00 70.69 153 TYR A C 1
ATOM 1257 O O . TYR A 1 153 ? 18.143 -3.556 -14.855 1.00 70.69 153 TYR A O 1
ATOM 1265 N N . GLN A 1 154 ? 17.022 -1.640 -15.170 1.00 68.25 154 GLN A N 1
ATOM 1266 C CA . GLN A 1 154 ? 17.637 -1.395 -16.481 1.00 68.25 154 GLN A CA 1
ATOM 1267 C C . GLN A 1 154 ? 19.155 -1.196 -16.375 1.00 68.25 154 GLN A C 1
ATOM 1269 O O . GLN A 1 154 ? 19.906 -1.736 -17.187 1.00 68.25 154 GLN A O 1
ATOM 1274 N N . LYS A 1 155 ? 19.634 -0.477 -15.349 1.00 69.88 155 LYS A N 1
ATOM 1275 C CA . LYS A 1 155 ? 21.080 -0.278 -15.145 1.00 69.88 155 LYS A CA 1
ATOM 1276 C C . LYS A 1 155 ? 21.803 -1.560 -14.747 1.00 69.88 155 LYS A C 1
ATOM 1278 O O . LYS A 1 155 ? 22.896 -1.798 -15.253 1.00 69.88 155 LYS A O 1
ATOM 1283 N N . 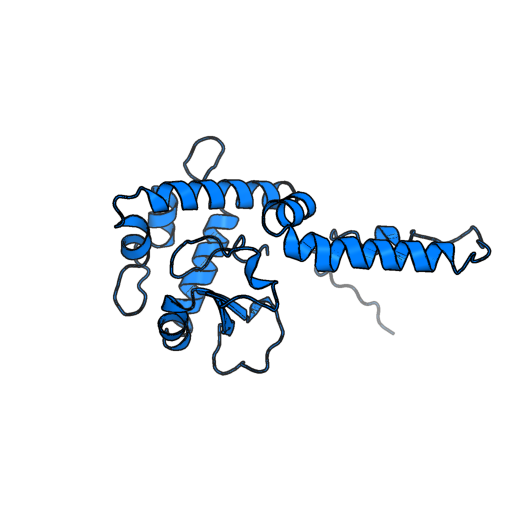ALA A 1 156 ? 21.213 -2.387 -13.881 1.00 70.25 156 ALA A N 1
ATOM 1284 C CA . ALA A 1 156 ? 21.798 -3.678 -13.525 1.00 70.25 156 ALA A CA 1
ATOM 1285 C C . ALA A 1 156 ? 21.848 -4.620 -14.735 1.00 70.25 156 ALA A C 1
ATOM 1287 O O . ALA A 1 156 ? 22.893 -5.208 -14.996 1.00 70.25 156 ALA A O 1
ATOM 1288 N N . ALA A 1 157 ? 20.768 -4.700 -15.520 1.00 72.06 157 ALA A N 1
ATOM 1289 C CA . ALA A 1 157 ? 20.741 -5.488 -16.750 1.00 72.06 157 ALA A CA 1
ATOM 1290 C C . ALA A 1 157 ? 21.804 -5.016 -17.755 1.00 72.06 157 ALA A C 1
ATOM 1292 O O . ALA A 1 157 ? 22.523 -5.830 -18.329 1.00 72.06 157 ALA A O 1
ATOM 1293 N N . HIS A 1 158 ? 21.965 -3.700 -17.921 1.00 70.62 158 HIS A N 1
ATOM 1294 C CA . HIS A 1 158 ? 23.015 -3.141 -18.767 1.00 70.62 158 HIS A CA 1
ATOM 1295 C C . HIS A 1 158 ? 24.423 -3.502 -18.268 1.00 70.62 158 HIS A C 1
ATOM 1297 O O . HIS A 1 158 ? 25.268 -3.902 -19.070 1.00 70.62 158 HIS A O 1
ATOM 1303 N N . LEU A 1 159 ? 24.672 -3.413 -16.956 1.00 68.56 159 LEU A N 1
ATOM 1304 C CA . LEU A 1 159 ? 25.958 -3.775 -16.356 1.00 68.56 159 LEU A CA 1
ATOM 1305 C C . LEU A 1 159 ? 26.275 -5.262 -16.565 1.00 68.56 159 LEU A C 1
ATOM 1307 O O . LEU A 1 159 ? 27.388 -5.591 -16.961 1.00 68.56 159 LEU A O 1
ATOM 1311 N N . ILE A 1 160 ? 25.298 -6.146 -16.345 1.00 69.44 160 ILE A N 1
ATOM 1312 C CA . ILE A 1 160 ? 25.448 -7.594 -16.545 1.00 69.44 160 ILE A CA 1
ATOM 1313 C C . ILE A 1 160 ? 25.791 -7.892 -18.004 1.00 69.44 160 ILE A C 1
ATOM 1315 O O . ILE A 1 160 ? 26.804 -8.534 -18.263 1.00 69.44 160 ILE A O 1
ATOM 1319 N N . ASN A 1 161 ? 25.025 -7.344 -18.950 1.00 69.75 161 ASN A N 1
ATOM 1320 C CA . ASN A 1 161 ? 25.292 -7.526 -20.378 1.00 69.75 161 ASN A CA 1
ATOM 1321 C C . ASN A 1 161 ? 26.679 -6.997 -20.775 1.00 69.75 161 ASN A C 1
ATOM 1323 O O . ASN A 1 161 ? 27.363 -7.607 -21.590 1.00 69.75 161 ASN A O 1
ATOM 1327 N N . THR A 1 162 ? 27.116 -5.886 -20.172 1.00 70.00 162 THR A N 1
ATOM 1328 C CA . THR A 1 162 ? 28.449 -5.310 -20.407 1.00 70.00 162 THR A CA 1
ATOM 1329 C C . THR A 1 162 ? 29.555 -6.218 -19.872 1.00 70.00 162 THR A C 1
ATOM 1331 O O . THR A 1 162 ? 30.574 -6.401 -20.534 1.00 70.00 162 THR A O 1
ATOM 1334 N N . VAL A 1 163 ? 29.378 -6.809 -18.689 1.00 66.12 163 VAL A N 1
ATOM 1335 C CA . VAL A 1 163 ? 30.330 -7.775 -18.123 1.00 66.12 163 VAL A CA 1
ATOM 1336 C C . VAL A 1 163 ? 30.391 -9.031 -18.997 1.00 66.12 163 VAL A C 1
ATOM 1338 O O . VAL A 1 163 ? 31.485 -9.462 -19.351 1.00 66.12 163 VAL A O 1
ATOM 1341 N N . GLU A 1 164 ? 29.246 -9.572 -19.417 1.00 64.69 164 GLU A N 1
ATOM 1342 C CA . GLU A 1 164 ? 29.183 -10.746 -20.298 1.00 64.69 164 GLU A CA 1
ATOM 1343 C C . GLU A 1 164 ? 29.833 -10.498 -21.668 1.00 64.69 164 GLU A C 1
ATOM 1345 O O . GLU A 1 164 ? 30.510 -11.383 -22.179 1.00 64.69 164 GLU A O 1
ATOM 1350 N N . SER A 1 165 ? 29.698 -9.297 -22.243 1.00 69.56 165 SER A N 1
ATOM 1351 C CA . SER A 1 165 ? 30.338 -8.957 -23.522 1.00 69.56 165 SER A CA 1
ATOM 1352 C C . SER A 1 165 ? 31.824 -8.602 -23.406 1.00 69.56 165 SER A C 1
ATOM 1354 O O . SER A 1 165 ? 32.548 -8.679 -24.393 1.00 69.56 165 SER A O 1
ATOM 1356 N N . THR A 1 166 ? 32.278 -8.144 -22.234 1.00 66.50 166 THR A N 1
ATOM 1357 C CA . THR A 1 166 ? 33.674 -7.714 -22.009 1.00 66.50 166 THR A CA 1
ATOM 1358 C C . THR A 1 166 ? 34.572 -8.889 -21.640 1.00 66.50 166 THR A C 1
ATOM 1360 O O . THR A 1 166 ? 35.737 -8.934 -22.030 1.00 66.50 166 THR A O 1
ATOM 1363 N N . PHE A 1 167 ? 34.037 -9.850 -20.891 1.00 60.22 167 PHE A N 1
ATOM 1364 C CA . PHE A 1 167 ? 34.721 -11.093 -20.578 1.00 60.22 167 PHE A CA 1
ATOM 1365 C C . PHE A 1 167 ? 34.181 -12.175 -21.507 1.00 60.22 167 PHE A C 1
ATOM 1367 O O . PHE A 1 167 ? 33.291 -12.930 -21.124 1.00 60.22 167 PHE A O 1
ATOM 1374 N N . ASP A 1 168 ? 34.732 -12.247 -22.719 1.00 57.72 168 ASP A N 1
ATOM 1375 C CA . ASP A 1 168 ? 34.516 -13.349 -23.663 1.00 57.72 168 ASP A CA 1
ATOM 1376 C C . ASP A 1 168 ? 35.141 -14.631 -23.064 1.00 57.72 168 ASP A C 1
ATOM 1378 O O . ASP A 1 168 ? 36.242 -15.066 -23.405 1.00 57.72 168 ASP A O 1
ATOM 1382 N N . LEU A 1 169 ? 34.510 -15.161 -22.011 1.00 46.69 169 LEU A N 1
ATOM 1383 C CA . LEU A 1 169 ? 35.014 -16.283 -21.230 1.00 46.69 169 LEU A CA 1
ATOM 1384 C C . LEU A 1 169 ? 34.914 -17.544 -22.096 1.00 46.69 169 LEU A C 1
ATOM 1386 O O . LEU A 1 169 ? 33.799 -17.910 -22.480 1.00 46.69 169 LEU A O 1
ATOM 1390 N N . PRO A 1 170 ? 36.024 -18.259 -22.367 1.00 42.59 170 PRO A N 1
ATOM 1391 C CA . PRO A 1 170 ? 35.969 -19.500 -23.120 1.00 42.59 170 PRO A CA 1
ATOM 1392 C C . PRO A 1 170 ? 35.090 -20.505 -22.370 1.00 42.59 170 PRO A C 1
ATOM 1394 O O . PRO A 1 170 ? 35.322 -20.856 -21.211 1.00 42.59 170 PRO A O 1
ATOM 1397 N N . ILE A 1 171 ? 34.030 -20.924 -23.052 1.00 46.28 171 ILE A N 1
ATOM 1398 C CA . ILE A 1 171 ? 32.979 -21.794 -22.540 1.00 46.28 171 ILE A CA 1
ATOM 1399 C C . ILE A 1 171 ? 33.551 -23.210 -22.387 1.00 46.28 171 ILE A C 1
ATOM 1401 O O . ILE A 1 171 ? 33.744 -23.913 -23.376 1.00 46.28 171 ILE A O 1
ATOM 1405 N N . VAL A 1 172 ? 33.778 -23.663 -21.150 1.00 39.12 172 VAL A N 1
ATOM 1406 C CA . VAL A 1 172 ? 33.858 -25.103 -20.854 1.00 39.12 172 VAL A CA 1
ATOM 1407 C C . VAL A 1 172 ? 32.425 -25.603 -20.668 1.00 39.12 172 VAL A C 1
ATOM 1409 O O . VAL A 1 172 ? 31.697 -25.174 -19.774 1.00 39.12 172 VAL A O 1
ATOM 1412 N N . SER A 1 173 ? 32.008 -26.460 -21.592 1.00 41.53 173 SER A N 1
ATOM 1413 C CA . SER A 1 173 ? 30.628 -26.744 -21.995 1.00 41.53 173 SER A CA 1
ATOM 1414 C C . SER A 1 173 ? 29.807 -27.668 -21.089 1.00 41.53 173 SER A C 1
ATOM 1416 O O . SER A 1 173 ? 28.723 -28.070 -21.500 1.00 41.53 173 SER A O 1
ATOM 1418 N N . SER A 1 174 ? 30.238 -28.024 -19.877 1.00 37.09 174 SER A N 1
ATOM 1419 C CA . SER A 1 174 ? 29.539 -29.079 -19.118 1.00 37.09 174 SER A CA 1
ATOM 1420 C C . SER A 1 174 ? 28.780 -28.643 -17.867 1.00 37.09 174 SER A C 1
ATOM 1422 O O . SER A 1 174 ? 28.018 -29.449 -17.341 1.00 37.09 174 SER A O 1
ATOM 1424 N N . GLN A 1 175 ? 28.900 -27.400 -17.395 1.00 46.91 175 GLN A N 1
ATOM 1425 C CA . GLN A 1 175 ? 28.109 -26.927 -16.252 1.00 46.91 175 GLN A CA 1
ATOM 1426 C C . GLN A 1 175 ? 27.858 -25.421 -16.334 1.00 46.91 175 GLN A C 1
ATOM 1428 O O . GLN A 1 175 ? 28.634 -24.633 -15.802 1.00 46.91 175 GLN A O 1
ATOM 1433 N N . ARG A 1 176 ? 26.754 -24.992 -16.958 1.00 50.31 176 ARG A N 1
ATOM 1434 C CA . ARG A 1 176 ? 26.164 -23.684 -16.638 1.00 50.31 176 ARG A CA 1
ATOM 1435 C C . ARG A 1 176 ? 24.648 -23.749 -16.632 1.00 50.31 176 ARG A C 1
ATOM 1437 O O . ARG A 1 176 ? 24.014 -23.913 -17.668 1.00 50.31 176 ARG A O 1
ATOM 1444 N N . VAL A 1 177 ? 24.102 -23.495 -15.450 1.00 39.38 177 VAL A N 1
ATOM 1445 C CA . VAL A 1 177 ? 22.894 -22.690 -15.313 1.00 39.38 177 VAL A CA 1
ATOM 1446 C C . VAL A 1 177 ? 23.317 -21.253 -15.685 1.00 39.38 177 VAL A C 1
ATOM 1448 O O . VAL A 1 177 ? 24.243 -20.726 -15.065 1.00 39.38 177 VAL A O 1
ATOM 1451 N N . PRO A 1 178 ? 22.773 -20.637 -16.748 1.00 40.50 178 PRO A N 1
ATOM 1452 C CA . PRO A 1 178 ? 23.168 -19.288 -17.157 1.00 40.50 178 PRO A CA 1
ATOM 1453 C C . PRO A 1 178 ? 22.957 -18.269 -16.028 1.00 40.50 178 PRO A C 1
ATOM 1455 O O . PRO A 1 178 ? 21.982 -18.377 -15.296 1.00 40.50 178 PRO A O 1
ATOM 1458 N N . LEU A 1 179 ? 23.800 -17.236 -15.920 1.00 42.16 179 LEU A N 1
ATOM 1459 C CA . LEU A 1 179 ? 23.655 -16.159 -14.922 1.00 42.16 179 LEU A CA 1
ATOM 1460 C C . LEU A 1 179 ? 22.284 -15.455 -14.979 1.00 42.16 179 LEU A C 1
ATOM 1462 O O . LEU A 1 179 ? 21.802 -14.983 -13.954 1.00 42.16 179 LEU A O 1
ATOM 1466 N N . ARG A 1 180 ? 21.589 -15.498 -16.126 1.00 41.03 180 ARG A N 1
ATOM 1467 C CA . ARG A 1 180 ? 20.180 -15.075 -16.249 1.00 41.03 180 ARG A CA 1
ATOM 1468 C C . ARG A 1 180 ? 19.205 -15.844 -15.337 1.00 41.03 180 ARG A C 1
ATOM 1470 O O . ARG A 1 180 ? 18.122 -15.349 -15.078 1.00 41.03 180 ARG A O 1
ATOM 1477 N N . TRP A 1 181 ? 19.576 -17.034 -14.865 1.00 35.03 181 TRP A N 1
ATOM 1478 C CA . TRP A 1 181 ? 18.791 -17.855 -13.933 1.00 35.03 181 TRP A CA 1
ATOM 1479 C C . TRP A 1 181 ? 19.100 -17.562 -12.463 1.00 35.03 181 TRP A C 1
ATOM 1481 O O . TRP A 1 181 ? 18.314 -17.940 -11.605 1.00 35.03 181 TRP A O 1
ATOM 1491 N N . LEU A 1 182 ? 20.203 -16.868 -12.151 1.00 39.38 182 LEU A N 1
ATOM 1492 C CA . LEU A 1 182 ? 20.449 -16.361 -10.792 1.00 39.38 182 LEU A CA 1
ATOM 1493 C C . LEU A 1 182 ? 19.538 -15.166 -10.454 1.00 39.38 182 LEU A C 1
ATOM 1495 O O . LEU A 1 182 ? 19.463 -14.759 -9.300 1.00 39.38 182 LEU A O 1
ATOM 1499 N N . ILE A 1 183 ? 18.823 -14.637 -11.453 1.00 42.59 183 ILE A N 1
ATOM 1500 C CA . ILE A 1 183 ? 17.753 -13.642 -11.310 1.00 42.59 183 ILE A CA 1
ATOM 1501 C C . ILE A 1 183 ? 16.412 -14.269 -11.731 1.00 42.59 183 ILE A C 1
ATOM 1503 O O . ILE A 1 183 ? 15.572 -13.623 -12.347 1.00 42.59 183 ILE A O 1
ATOM 1507 N N . ASN A 1 184 ? 16.188 -15.545 -11.414 1.00 36.88 184 ASN A N 1
ATOM 1508 C CA . ASN A 1 184 ? 14.824 -16.017 -11.221 1.00 36.88 184 ASN A CA 1
ATOM 1509 C C . ASN A 1 184 ? 14.464 -15.737 -9.763 1.00 36.88 184 ASN A C 1
ATOM 1511 O O . ASN A 1 184 ? 14.973 -16.376 -8.849 1.00 36.88 184 ASN A O 1
ATOM 1515 N N . PHE A 1 185 ? 13.567 -14.777 -9.545 1.00 39.53 185 PHE A N 1
ATOM 1516 C CA . PHE A 1 185 ? 12.878 -14.556 -8.268 1.00 39.53 185 PHE A CA 1
ATOM 1517 C C . PHE A 1 185 ? 11.848 -15.671 -7.971 1.00 39.53 185 PHE A C 1
ATOM 1519 O O . PHE A 1 185 ? 10.811 -15.432 -7.359 1.00 39.53 185 PHE A O 1
ATOM 1526 N N . GLU A 1 186 ? 12.140 -16.900 -8.387 1.00 37.22 186 GLU A N 1
ATOM 1527 C CA . GLU A 1 186 ? 11.390 -18.105 -8.057 1.00 37.22 186 GLU A CA 1
ATOM 1528 C C . GLU A 1 186 ? 12.309 -19.007 -7.240 1.00 37.22 186 GLU A C 1
ATOM 1530 O O . GLU A 1 186 ? 12.987 -19.859 -7.789 1.00 37.22 186 GLU A O 1
ATOM 1535 N N . ASP A 1 187 ? 12.387 -18.746 -5.936 1.00 37.72 187 ASP A N 1
ATOM 1536 C CA . ASP A 1 187 ? 12.655 -19.765 -4.912 1.00 37.72 187 ASP A CA 1
ATOM 1537 C C . ASP A 1 187 ? 12.371 -19.171 -3.524 1.00 37.72 187 ASP A C 1
ATOM 1539 O O . ASP A 1 187 ? 13.221 -19.057 -2.644 1.00 37.72 187 ASP A O 1
ATOM 1543 N N . ALA A 1 188 ? 11.115 -18.771 -3.314 1.00 36.03 188 ALA A N 1
ATOM 1544 C CA . ALA A 1 188 ? 10.584 -18.466 -1.985 1.00 36.03 188 ALA A CA 1
ATOM 1545 C C . ALA A 1 188 ? 9.985 -19.705 -1.283 1.00 36.03 188 ALA A C 1
ATOM 1547 O O . ALA A 1 188 ? 9.285 -19.549 -0.290 1.00 36.03 188 ALA A O 1
ATOM 1548 N N . ASN A 1 189 ? 10.259 -20.926 -1.768 1.00 36.72 189 ASN A N 1
ATOM 1549 C CA . ASN A 1 189 ? 9.696 -22.167 -1.213 1.00 36.72 189 ASN A CA 1
ATOM 1550 C C . ASN A 1 189 ? 10.726 -23.244 -0.812 1.00 36.72 189 ASN A C 1
ATOM 1552 O O . ASN A 1 189 ? 10.322 -24.350 -0.463 1.00 36.72 189 ASN A O 1
ATOM 1556 N N . PHE A 1 190 ? 12.033 -22.953 -0.767 1.00 32.62 190 PHE A N 1
ATOM 1557 C CA . PHE A 1 190 ? 13.059 -23.963 -0.437 1.00 32.62 190 PHE A CA 1
ATOM 1558 C C . PHE A 1 190 ? 13.646 -23.867 0.986 1.00 32.62 190 PHE A C 1
ATOM 1560 O O . PHE A 1 190 ? 14.830 -24.107 1.205 1.00 32.62 190 PHE A O 1
ATOM 1567 N N . LEU A 1 191 ? 12.824 -23.542 1.987 1.00 31.88 191 LEU A N 1
ATOM 1568 C CA . LEU A 1 191 ? 13.173 -23.725 3.405 1.00 31.88 191 LEU A CA 1
ATOM 1569 C C . LEU A 1 191 ? 12.027 -24.408 4.156 1.00 31.88 191 LEU A C 1
ATOM 1571 O O . LEU A 1 191 ? 11.486 -23.871 5.116 1.00 31.88 191 LEU A O 1
ATOM 1575 N N . ASN A 1 192 ? 11.631 -25.597 3.699 1.00 38.56 192 ASN A N 1
ATOM 1576 C CA . ASN A 1 192 ? 10.843 -26.513 4.521 1.00 38.56 192 ASN A CA 1
ATOM 1577 C C . ASN A 1 192 ? 11.013 -27.973 4.073 1.00 38.56 192 ASN A C 1
ATOM 1579 O O . ASN A 1 192 ? 10.108 -28.581 3.518 1.00 38.56 192 ASN A O 1
ATOM 1583 N N . SER A 1 193 ? 12.183 -28.550 4.349 1.00 33.41 193 SER A N 1
ATOM 1584 C CA . SER A 1 193 ? 12.286 -29.955 4.766 1.00 33.41 193 SER A CA 1
ATOM 1585 C C . SER A 1 193 ? 13.700 -30.252 5.256 1.00 33.41 193 SER A C 1
ATOM 1587 O O . SER A 1 193 ? 14.666 -30.197 4.497 1.00 33.41 193 SER A O 1
ATOM 1589 N N . ASN A 1 194 ? 13.789 -30.574 6.542 1.00 40.28 194 ASN A N 1
ATOM 1590 C CA . ASN A 1 194 ? 14.942 -31.176 7.197 1.00 40.28 194 ASN A CA 1
ATOM 1591 C C . ASN A 1 194 ? 15.430 -32.424 6.446 1.00 40.28 194 ASN A C 1
ATOM 1593 O O . ASN A 1 194 ? 14.604 -33.260 6.089 1.00 40.28 194 ASN A O 1
ATOM 1597 N N . ASN A 1 195 ? 16.751 -32.567 6.296 1.00 35.66 195 ASN A N 1
ATOM 1598 C CA . ASN A 1 195 ? 17.493 -33.816 6.522 1.00 35.66 195 ASN A CA 1
ATOM 1599 C C . ASN A 1 195 ? 19.000 -33.566 6.339 1.00 35.66 195 ASN A C 1
ATOM 1601 O O . ASN A 1 195 ? 19.511 -33.557 5.222 1.00 35.66 195 ASN A O 1
ATOM 1605 N N . PHE A 1 196 ? 19.716 -33.390 7.449 1.00 31.28 196 PHE A N 1
ATOM 1606 C CA . PHE A 1 196 ? 21.167 -33.582 7.488 1.00 31.28 196 PHE A CA 1
ATOM 1607 C C . PHE A 1 196 ? 21.461 -35.066 7.758 1.00 31.28 196 PHE A C 1
ATOM 1609 O O . PHE A 1 196 ? 20.875 -35.617 8.693 1.00 31.28 196 PHE A O 1
ATOM 1616 N N . PRO A 1 197 ? 22.372 -35.723 7.020 1.00 37.34 197 PRO A N 1
ATOM 1617 C CA . PRO A 1 197 ? 23.025 -36.925 7.509 1.00 37.34 197 PRO A CA 1
ATOM 1618 C C . PRO A 1 197 ? 24.239 -36.533 8.369 1.00 37.34 197 PRO A C 1
ATOM 1620 O O . PRO A 1 197 ? 25.052 -35.699 7.966 1.00 37.34 197 PRO A O 1
ATOM 1623 N N . ASN A 1 198 ? 24.347 -37.142 9.552 1.00 37.78 198 ASN A N 1
ATOM 1624 C CA . ASN A 1 198 ? 25.536 -37.077 10.410 1.00 37.78 198 ASN A CA 1
ATOM 1625 C C . ASN A 1 198 ? 26.780 -37.605 9.678 1.00 37.78 198 ASN A C 1
ATOM 1627 O O . ASN A 1 198 ? 26.688 -38.550 8.886 1.00 37.78 198 ASN A O 1
ATOM 1631 N N . PRO A 1 199 ? 27.947 -37.046 10.011 1.00 39.41 199 PRO A N 1
ATOM 1632 C CA . PRO A 1 199 ? 28.983 -37.860 10.650 1.00 39.41 199 PRO A CA 1
ATOM 1633 C C . PRO A 1 199 ? 29.273 -37.432 12.093 1.00 39.41 199 PRO A C 1
ATOM 1635 O O . PRO A 1 199 ? 29.405 -36.214 12.348 1.00 39.41 199 PRO A O 1
#

Solvent-accessible surface area (backbone atoms only — not comparable to full-atom values): 12118 Å² total; per-residue (Å²): 132,67,78,56,71,53,36,14,85,87,62,60,38,75,57,64,39,67,74,71,52,95,86,61,89,66,61,55,40,82,43,48,60,45,79,90,46,71,84,61,82,53,69,91,48,45,47,59,31,43,48,93,44,39,69,58,56,79,68,49,52,58,66,47,52,46,53,50,53,52,40,51,43,47,63,63,71,51,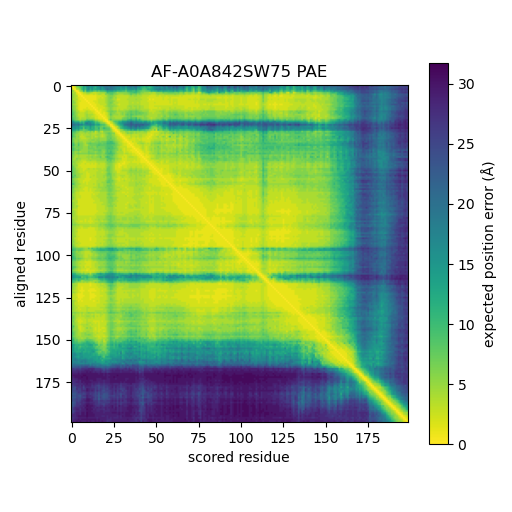77,26,86,37,79,96,38,32,66,37,73,66,47,53,42,66,66,33,66,83,44,49,56,96,85,39,53,48,56,56,70,39,40,69,67,80,37,59,64,38,52,54,35,46,50,52,50,42,54,48,43,48,34,52,75,73,66,35,52,66,59,46,37,48,71,62,23,40,61,46,31,55,64,51,53,52,46,49,52,50,49,51,55,49,50,58,68,70,51,78,67,84,79,74,90,84,76,76,85,55,74,76,60,78,68,51,93,78,73,94,76,83,86,81,79,93,82,82,81,85,134

Sequence (199 aa):
MTRDLGFDPLTFQPIDDIVFDKSENIKFARHHLDGKRFWSLFTGDLVLVDSSTHTIWGTSSLSDQKILMEGFHELIEMKGSGIEGRITERDIRSVFGNSKIKGKLITERWINDNGVKFASFLEEFNIRREMIKEGRIKDFIESEYSRAYTRFYQKAAHLINTVESTFDLPIVSSQRVPLRWLINFEDANFLNSNNFPNP

Foldseek 3Di:
DCQQLQAALQQLAHHALCCPDPPDPRQKDKDFLDPVVPVDPPPVRIDIHGNVCVVLRVPWDSVLSCLSRVLSVCQLPAQDPDDPSQNDLVSVCVSQVPRDRPRHRSSCNHCVVVNPVSVVSSVSSRVSSVCVVVVVVVVSCCPRNVVCCVVPVVVVVVVVVVVCVVCVDPDPDDDDPDPVVVPPPPDPDPPDDDDDDDD

Mean predicted aligned error: 11.66 Å